Protein AF-A0A5N7RPN4-F1 (afdb_monomer)

Nearest PDB structures (foldseek):
  2cvz-assembly1_B  TM=9.551E-01  e=5.571E-07  Thermus thermophilus HB8
  1vpd-assembly1_A  TM=9.342E-01  e=7.311E-07  Salmonella enterica subsp. enterica serovar Typhimurium
  3cky-assembly1_A  TM=9.285E-01  e=1.192E-06  unclassified
  3cky-assembly2_D  TM=9.335E-01  e=1.565E-06  unclassified
  4gbj-assembly3_A  TM=8.366E-01  e=7.678E-04  Dyadobacter fermentans DSM 18053

Structure (mmCIF, N/CA/C/O backbone):
data_AF-A0A5N7RPN4-F1
#
_entry.id   AF-A0A5N7RPN4-F1
#
loop_
_atom_site.group_PDB
_atom_site.id
_atom_site.type_symbol
_atom_site.label_atom_id
_atom_site.label_alt_id
_atom_site.label_comp_id
_atom_site.label_asym_id
_atom_site.label_entity_id
_atom_site.label_seq_id
_atom_site.pdbx_PDB_ins_code
_atom_site.Cartn_x
_atom_site.Cartn_y
_atom_site.Cartn_z
_atom_site.occupancy
_atom_site.B_iso_or_equiv
_atom_site.auth_seq_id
_atom_site.auth_comp_id
_atom_site.auth_asym_id
_atom_site.auth_atom_id
_atom_site.pdbx_PDB_model_num
ATOM 1 N N . MET A 1 1 ? 26.191 -8.138 40.190 1.00 39.28 1 MET A N 1
ATOM 2 C CA . MET A 1 1 ? 26.623 -8.792 38.939 1.00 39.28 1 MET A CA 1
ATOM 3 C C . MET A 1 1 ? 25.858 -8.098 37.824 1.00 39.28 1 MET A C 1
ATOM 5 O O . MET A 1 1 ? 24.709 -8.434 37.583 1.00 39.28 1 MET A O 1
ATOM 9 N N . GLY A 1 2 ? 26.415 -6.988 37.333 1.00 35.50 2 GLY A N 1
ATOM 10 C CA . GLY A 1 2 ? 25.786 -6.139 36.321 1.00 35.50 2 GLY A CA 1
ATOM 11 C C . GLY A 1 2 ? 26.069 -6.690 34.930 1.00 35.50 2 GLY A C 1
ATOM 12 O O . GLY A 1 2 ? 27.177 -7.159 34.679 1.00 35.50 2 GLY A O 1
ATOM 13 N N . LEU A 1 3 ? 25.059 -6.664 34.066 1.00 36.53 3 LEU A N 1
ATOM 14 C CA . LEU A 1 3 ? 25.206 -6.912 32.640 1.00 36.53 3 LEU A CA 1
ATOM 15 C C . LEU A 1 3 ? 24.718 -5.657 31.923 1.00 36.53 3 LEU A C 1
ATOM 17 O O . LEU A 1 3 ? 23.522 -5.371 31.888 1.00 36.53 3 LEU A O 1
ATOM 21 N N . ASP A 1 4 ? 25.691 -4.900 31.430 1.00 35.12 4 ASP A N 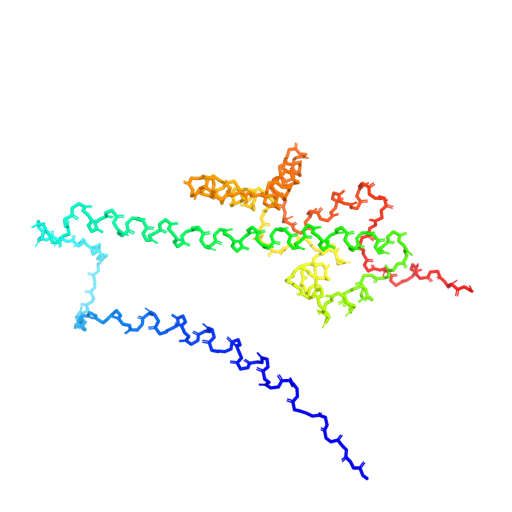1
ATOM 22 C CA . ASP A 1 4 ? 25.530 -3.681 30.652 1.00 35.12 4 ASP A CA 1
ATOM 23 C C . ASP A 1 4 ? 24.849 -3.991 29.314 1.00 35.12 4 ASP A C 1
ATOM 25 O O . ASP A 1 4 ? 25.394 -4.677 28.445 1.00 35.12 4 ASP A O 1
ATOM 29 N N . GLY A 1 5 ? 23.631 -3.480 29.153 1.00 41.81 5 GLY A N 1
ATOM 30 C CA . GLY A 1 5 ? 22.896 -3.473 27.897 1.00 41.81 5 GLY A CA 1
ATOM 31 C C . GLY A 1 5 ? 23.105 -2.155 27.163 1.00 41.81 5 GLY A C 1
ATOM 32 O O . GLY A 1 5 ? 22.296 -1.252 27.324 1.00 41.81 5 GLY A O 1
ATOM 33 N N . ASP A 1 6 ? 24.167 -2.045 26.360 1.00 40.44 6 ASP A N 1
ATOM 34 C CA . ASP A 1 6 ? 24.322 -0.920 25.412 1.00 40.44 6 ASP A CA 1
ATOM 35 C C . ASP A 1 6 ? 25.126 -1.257 24.132 1.00 40.44 6 ASP A C 1
ATOM 37 O O . ASP A 1 6 ? 25.468 -0.398 23.325 1.00 40.44 6 ASP A O 1
ATOM 41 N N . ALA A 1 7 ? 25.429 -2.531 23.865 1.00 38.03 7 ALA A N 1
ATOM 42 C CA . ALA A 1 7 ? 26.278 -2.887 22.718 1.00 38.03 7 ALA A CA 1
ATOM 43 C C . ALA A 1 7 ? 25.529 -3.049 21.372 1.00 38.03 7 ALA A C 1
ATOM 45 O O . ALA A 1 7 ? 26.167 -3.225 20.335 1.00 38.03 7 ALA A O 1
ATOM 46 N N . GLY A 1 8 ? 24.190 -3.004 21.357 1.00 33.19 8 GLY A N 1
ATOM 47 C CA . GLY A 1 8 ? 23.382 -3.367 20.178 1.00 33.19 8 GLY A CA 1
ATOM 48 C C . GLY A 1 8 ? 22.896 -2.206 19.301 1.00 33.19 8 GLY A C 1
ATOM 49 O O . GLY A 1 8 ? 22.639 -2.407 18.116 1.00 33.19 8 GLY A O 1
ATOM 50 N N . VAL A 1 9 ? 22.788 -0.989 19.843 1.00 39.34 9 VAL A N 1
ATOM 51 C CA . VAL A 1 9 ? 22.141 0.141 19.143 1.00 39.34 9 VAL A CA 1
ATOM 52 C C . VAL A 1 9 ? 23.134 0.914 18.257 1.00 39.34 9 VAL A C 1
ATOM 54 O O . VAL A 1 9 ? 22.777 1.382 17.179 1.00 39.34 9 VAL A O 1
ATOM 57 N N . GLY A 1 10 ? 24.421 0.949 18.622 1.00 30.75 10 GLY A N 1
ATOM 58 C CA . GLY A 1 10 ? 25.456 1.683 17.874 1.00 30.75 10 GLY A CA 1
ATOM 59 C C . GLY A 1 10 ? 25.970 1.011 16.588 1.00 30.75 10 GLY A C 1
ATOM 60 O O . GLY A 1 10 ? 26.722 1.623 15.826 1.00 30.75 10 GLY A O 1
ATOM 61 N N . ALA A 1 11 ? 25.617 -0.251 16.320 1.00 37.44 11 ALA A N 1
ATOM 62 C CA . ALA A 1 11 ? 26.081 -0.970 15.127 1.00 37.44 11 ALA A CA 1
ATOM 63 C C . ALA A 1 11 ? 25.207 -0.705 13.887 1.00 37.44 11 ALA A C 1
ATOM 65 O O . ALA A 1 11 ? 25.735 -0.615 12.779 1.00 37.44 11 ALA A O 1
ATOM 66 N N . VAL A 1 12 ? 23.898 -0.514 14.076 1.00 38.06 12 VAL A N 1
ATOM 67 C CA . VAL A 1 12 ? 22.941 -0.268 12.983 1.00 38.06 12 VAL A CA 1
ATOM 68 C C . VAL A 1 12 ? 23.032 1.181 12.486 1.00 38.06 12 VAL A C 1
ATOM 70 O O . VAL A 1 12 ? 22.982 1.429 11.281 1.00 38.06 12 VAL A O 1
ATOM 73 N N . ASP A 1 13 ? 23.305 2.130 13.387 1.00 35.81 13 ASP A N 1
ATOM 74 C CA . ASP A 1 13 ? 23.427 3.561 13.066 1.00 35.81 13 ASP A CA 1
ATOM 75 C C . ASP A 1 13 ? 24.674 3.884 12.213 1.00 35.81 13 ASP A C 1
ATOM 77 O O . ASP A 1 13 ? 24.667 4.755 11.337 1.00 35.81 13 ASP A O 1
ATOM 81 N N . ARG A 1 14 ? 25.752 3.102 12.375 1.00 36.50 14 ARG A N 1
ATOM 82 C CA . ARG A 1 14 ? 26.972 3.234 11.557 1.00 36.50 14 ARG A CA 1
ATOM 83 C C . ARG A 1 14 ? 26.798 2.730 10.123 1.00 36.50 14 ARG A C 1
ATOM 85 O O . ARG A 1 14 ? 27.496 3.215 9.235 1.00 36.50 14 ARG A O 1
ATOM 92 N N . HIS A 1 15 ? 25.858 1.818 9.871 1.00 33.75 15 HIS A N 1
ATOM 93 C CA . HIS A 1 15 ? 25.597 1.300 8.525 1.00 33.75 15 HIS A CA 1
ATOM 94 C C . HIS A 1 15 ? 24.848 2.325 7.650 1.00 33.75 15 HIS A C 1
ATOM 96 O O . HIS A 1 15 ? 25.148 2.471 6.465 1.00 33.75 15 HIS A O 1
ATOM 102 N N . PHE A 1 16 ? 23.955 3.126 8.244 1.00 33.06 16 PHE A N 1
ATOM 103 C CA . PHE A 1 16 ? 23.215 4.175 7.529 1.00 33.06 16 PHE A CA 1
ATOM 104 C C . PHE A 1 16 ? 24.029 5.461 7.304 1.00 33.06 16 PHE A C 1
ATOM 106 O O . PHE A 1 16 ? 23.897 6.094 6.251 1.00 33.06 16 PHE A O 1
ATOM 113 N N . HIS A 1 17 ? 24.944 5.824 8.213 1.00 37.53 17 HIS A N 1
ATOM 114 C CA . HIS A 1 17 ? 25.856 6.956 7.990 1.00 37.53 17 HIS A CA 1
ATOM 115 C C . HIS A 1 17 ? 26.888 6.702 6.877 1.00 37.53 17 HIS A C 1
ATOM 117 O O . HIS A 1 17 ? 27.235 7.632 6.141 1.00 37.53 17 HIS A O 1
ATOM 123 N N . LEU A 1 18 ? 27.320 5.450 6.685 1.00 36.72 18 LEU A N 1
ATOM 124 C CA . LEU A 1 18 ? 28.193 5.064 5.571 1.00 36.72 18 LEU A CA 1
ATOM 125 C C . LEU A 1 18 ? 27.504 5.245 4.209 1.00 36.72 18 LEU A C 1
ATOM 127 O O . LEU A 1 18 ? 28.143 5.701 3.263 1.00 36.72 18 LEU A O 1
ATOM 131 N N . HIS A 1 19 ? 26.189 5.023 4.124 1.00 35.97 19 HIS A N 1
ATOM 132 C CA . HIS A 1 19 ? 25.431 5.189 2.881 1.00 35.97 19 HIS A CA 1
ATOM 133 C C . HIS A 1 19 ? 25.365 6.654 2.409 1.00 35.97 19 HIS A C 1
ATOM 135 O O . HIS A 1 19 ? 25.484 6.930 1.215 1.00 35.97 19 HIS A O 1
ATOM 141 N N . ARG A 1 20 ? 25.270 7.617 3.339 1.00 39.50 20 ARG A N 1
ATOM 142 C CA . ARG A 1 20 ? 25.332 9.057 3.019 1.00 39.50 20 ARG A CA 1
ATOM 143 C C . ARG A 1 20 ? 26.740 9.511 2.621 1.00 39.50 20 ARG A C 1
ATOM 145 O O . ARG A 1 20 ? 26.885 10.356 1.741 1.00 39.50 20 ARG A O 1
ATOM 152 N N . ALA A 1 21 ? 27.777 8.927 3.224 1.00 33.56 21 ALA A N 1
ATOM 153 C CA . ALA A 1 21 ? 29.169 9.226 2.892 1.00 33.56 21 ALA A CA 1
ATOM 154 C C . ALA A 1 21 ? 29.608 8.627 1.542 1.00 33.56 21 ALA A C 1
ATOM 156 O O . ALA A 1 21 ? 30.464 9.205 0.875 1.00 33.56 21 ALA A O 1
ATOM 157 N N . GLN A 1 22 ? 29.023 7.502 1.124 1.00 36.28 22 GLN A N 1
ATOM 158 C CA . GLN A 1 22 ? 29.351 6.832 -0.138 1.00 36.28 22 GLN A CA 1
ATOM 159 C C . GLN A 1 22 ? 28.686 7.515 -1.343 1.00 36.28 22 GLN A C 1
ATOM 161 O O . GLN A 1 22 ? 29.321 7.669 -2.383 1.00 36.28 22 GLN A O 1
ATOM 166 N N . VAL A 1 23 ? 27.471 8.048 -1.167 1.00 38.50 23 VAL A N 1
ATOM 167 C CA . VAL A 1 23 ? 26.807 8.905 -2.167 1.00 38.50 23 VAL A CA 1
ATOM 168 C C . VAL A 1 23 ? 27.508 10.269 -2.288 1.00 38.50 23 VAL A C 1
ATOM 170 O O . VAL A 1 23 ? 27.711 10.749 -3.395 1.00 38.50 23 VAL A O 1
ATOM 173 N N . ALA A 1 24 ? 28.007 10.841 -1.186 1.00 37.03 24 ALA A N 1
ATOM 174 C CA . ALA A 1 24 ? 28.782 12.091 -1.209 1.00 37.03 24 ALA A CA 1
ATOM 175 C C . ALA A 1 24 ? 30.237 11.943 -1.716 1.00 37.03 24 ALA A C 1
ATOM 177 O O . ALA A 1 24 ? 30.919 12.943 -1.942 1.00 37.03 24 ALA A O 1
ATOM 178 N N . ARG A 1 25 ? 30.760 10.715 -1.856 1.00 35.47 25 ARG A N 1
ATOM 179 C CA . ARG A 1 25 ? 32.058 10.457 -2.513 1.00 35.47 25 ARG A CA 1
ATOM 180 C C . ARG A 1 25 ? 31.921 10.361 -4.030 1.00 35.47 25 ARG A C 1
ATOM 182 O O . ARG A 1 25 ? 32.823 10.810 -4.720 1.00 35.47 25 ARG A O 1
ATOM 189 N N . LEU A 1 26 ? 30.784 9.877 -4.531 1.00 37.84 26 LEU A N 1
ATOM 190 C CA . LEU A 1 26 ? 30.489 9.844 -5.969 1.00 37.84 26 LEU A CA 1
ATOM 191 C C . LEU A 1 26 ? 30.345 11.246 -6.588 1.00 37.84 26 LEU A C 1
ATOM 193 O O . LEU A 1 26 ? 30.547 11.394 -7.787 1.00 37.84 26 LEU A O 1
ATOM 197 N N . ASP A 1 27 ? 30.061 12.263 -5.772 1.00 41.09 27 ASP A N 1
ATOM 198 C CA . ASP A 1 27 ? 30.017 13.674 -6.185 1.00 41.09 27 ASP A CA 1
ATOM 199 C C . ASP A 1 27 ? 31.403 14.350 -6.214 1.00 41.09 27 ASP A C 1
ATOM 201 O O . ASP A 1 27 ? 31.567 15.411 -6.810 1.00 41.09 27 ASP A O 1
ATOM 205 N N . ARG A 1 28 ? 32.418 13.768 -5.553 1.00 40.75 28 ARG A N 1
ATOM 206 C CA . ARG A 1 28 ? 33.715 14.431 -5.319 1.00 40.75 28 ARG A CA 1
ATOM 207 C C . ARG A 1 28 ? 34.792 14.137 -6.362 1.00 40.75 28 ARG A C 1
ATOM 209 O O . ARG A 1 28 ? 35.785 14.853 -6.393 1.00 40.75 28 ARG A O 1
ATOM 216 N N . ASP A 1 29 ? 34.580 13.137 -7.214 1.00 34.56 29 ASP A N 1
ATOM 217 C CA . ASP A 1 29 ? 35.500 12.797 -8.311 1.00 34.56 29 ASP A CA 1
ATOM 218 C C . ASP A 1 29 ? 35.199 13.585 -9.605 1.00 34.56 29 ASP A C 1
ATOM 220 O O . ASP A 1 29 ? 35.843 13.383 -10.633 1.00 34.56 29 ASP A O 1
ATOM 224 N N . ALA A 1 30 ? 34.247 14.522 -9.560 1.00 41.69 30 ALA A N 1
ATOM 225 C CA . ALA A 1 30 ? 33.942 15.457 -10.639 1.00 41.69 30 ALA A CA 1
ATOM 226 C C . ALA A 1 30 ? 34.673 16.798 -10.430 1.00 41.69 30 ALA A C 1
ATOM 228 O O . ALA A 1 30 ? 34.046 17.842 -10.262 1.00 41.69 30 ALA A O 1
ATOM 229 N N . ASP A 1 31 ? 36.006 16.777 -10.405 1.00 37.41 31 ASP A N 1
ATOM 230 C CA . ASP A 1 31 ? 36.811 17.998 -10.293 1.00 37.41 31 ASP A CA 1
ATOM 231 C C . ASP A 1 31 ? 37.094 18.575 -11.697 1.00 37.41 31 ASP A C 1
ATOM 233 O O . ASP A 1 31 ? 37.809 17.985 -12.510 1.00 37.41 31 ASP A O 1
ATOM 237 N N . ALA A 1 32 ? 36.507 19.740 -11.986 1.00 38.09 32 ALA A N 1
ATOM 238 C CA . ALA A 1 32 ? 36.789 20.599 -13.140 1.00 38.09 32 ALA A CA 1
ATOM 239 C C . ALA A 1 32 ? 37.060 22.041 -12.644 1.00 38.09 32 ALA A C 1
ATOM 241 O O . ALA A 1 32 ? 36.610 22.419 -11.561 1.00 38.09 32 ALA A O 1
ATOM 242 N N . PRO A 1 33 ? 37.845 22.855 -13.378 1.00 36.31 33 PRO A N 1
ATOM 243 C CA . PRO A 1 33 ? 38.738 23.851 -12.787 1.00 36.31 33 PRO A CA 1
ATOM 244 C C . PRO A 1 33 ? 38.043 25.103 -12.229 1.00 36.31 33 PRO A C 1
ATOM 246 O O . PRO A 1 33 ? 37.060 25.615 -12.761 1.00 36.31 33 PRO A O 1
ATOM 249 N N . ARG A 1 34 ? 38.641 25.623 -11.149 1.00 41.25 34 ARG A N 1
ATOM 250 C CA . ARG A 1 34 ? 38.198 26.763 -10.330 1.00 41.25 34 ARG A CA 1
ATOM 251 C C . ARG A 1 34 ? 37.947 28.037 -11.153 1.00 41.25 34 ARG A C 1
ATOM 253 O O . ARG A 1 34 ? 38.863 28.574 -11.774 1.00 41.25 34 ARG A O 1
ATOM 260 N N . GLN A 1 35 ? 36.725 28.564 -11.068 1.00 41.88 35 GLN A N 1
ATOM 261 C CA . GLN A 1 35 ? 36.327 29.861 -11.623 1.00 41.88 35 GLN A CA 1
ATOM 262 C C . GLN A 1 35 ? 36.925 31.033 -10.822 1.00 41.88 35 GLN A C 1
ATOM 264 O O . GLN A 1 35 ? 36.889 31.044 -9.591 1.00 41.88 35 GLN A O 1
ATOM 269 N N . ARG A 1 36 ? 37.429 32.060 -11.522 1.00 33.97 36 ARG A N 1
ATOM 270 C CA . ARG A 1 36 ? 37.650 33.405 -10.964 1.00 33.97 36 ARG A CA 1
ATOM 271 C C . ARG A 1 36 ? 36.375 34.226 -11.125 1.00 33.97 36 ARG A C 1
ATOM 273 O O . ARG A 1 36 ? 35.872 34.379 -12.232 1.00 33.97 36 ARG A O 1
ATOM 280 N N . GLN A 1 37 ? 35.903 34.785 -10.019 1.00 35.50 37 GLN A N 1
ATOM 281 C CA . GLN A 1 37 ? 34.776 35.707 -9.962 1.00 35.50 37 GLN A CA 1
ATOM 282 C C . GLN A 1 37 ? 35.245 37.133 -10.301 1.00 35.50 37 GLN A C 1
ATOM 284 O O . GLN A 1 37 ? 36.160 37.648 -9.660 1.00 35.50 37 GLN A O 1
ATOM 289 N N . VAL A 1 38 ? 34.604 37.782 -11.277 1.00 34.28 38 VAL A N 1
ATOM 290 C CA . VAL A 1 38 ? 34.612 39.246 -11.450 1.00 34.28 38 VAL A CA 1
ATOM 291 C C . VAL A 1 38 ? 33.160 39.682 -11.640 1.00 34.28 38 VAL A C 1
ATOM 293 O O . VAL A 1 38 ? 32.398 39.015 -12.335 1.00 34.28 38 VAL A O 1
ATOM 296 N N . GLY A 1 39 ? 32.757 40.721 -10.911 1.00 30.61 39 GLY A N 1
ATOM 297 C CA . GLY A 1 39 ? 31.362 40.986 -10.586 1.00 30.61 39 GLY A CA 1
ATOM 298 C C . GLY A 1 39 ? 30.592 41.968 -11.475 1.00 30.61 39 GLY A C 1
ATOM 299 O O . GLY A 1 39 ? 31.153 42.726 -12.255 1.00 30.61 39 GLY A O 1
ATOM 300 N N . VAL A 1 40 ? 29.291 41.960 -11.158 1.00 37.31 40 VAL A N 1
ATOM 301 C CA . VAL A 1 40 ? 28.249 43.002 -11.232 1.00 37.31 40 VAL A CA 1
ATOM 302 C C . VAL A 1 40 ? 27.676 43.379 -12.607 1.00 37.31 40 VAL A C 1
ATOM 304 O O . VAL A 1 40 ? 28.257 44.152 -13.356 1.00 37.31 40 VAL A O 1
ATOM 307 N N . GLY A 1 41 ? 26.416 42.968 -12.813 1.00 36.91 41 GLY A N 1
ATOM 308 C CA . GLY A 1 41 ? 25.426 43.706 -13.606 1.00 36.91 41 GLY A CA 1
ATOM 309 C C . GLY A 1 41 ? 24.909 42.984 -14.852 1.00 36.91 41 GLY A C 1
ATOM 310 O O . GLY A 1 41 ? 25.589 42.939 -15.867 1.00 36.91 41 GLY A O 1
ATOM 311 N N . GLY A 1 42 ? 23.658 42.515 -14.802 1.00 31.80 42 GLY A N 1
ATOM 312 C CA . GLY A 1 42 ? 22.902 42.064 -15.977 1.00 31.80 42 GLY A CA 1
ATOM 313 C C . GLY A 1 42 ? 22.814 40.544 -16.123 1.00 31.80 42 GLY A C 1
ATOM 314 O O . GLY A 1 42 ? 23.799 39.831 -15.985 1.00 31.80 42 GLY A O 1
ATOM 315 N N . LEU A 1 43 ? 21.596 40.060 -16.368 1.00 36.06 43 LEU A N 1
ATOM 316 C CA . LEU A 1 43 ? 21.207 38.657 -16.519 1.00 36.06 43 LEU A CA 1
ATOM 317 C C . LEU A 1 43 ? 22.163 37.885 -17.452 1.00 36.06 43 LEU A C 1
ATOM 319 O O . LEU A 1 43 ? 22.078 37.994 -18.674 1.00 36.06 43 LEU A O 1
ATOM 323 N N . ALA A 1 44 ? 23.061 37.086 -16.876 1.00 31.94 44 ALA A N 1
ATOM 324 C CA . ALA A 1 44 ? 23.934 36.198 -17.628 1.00 31.94 44 ALA A CA 1
ATOM 325 C C . ALA A 1 44 ? 23.171 34.913 -17.973 1.00 31.94 44 ALA A C 1
ATOM 327 O O . ALA A 1 44 ? 23.084 33.984 -17.171 1.00 31.94 44 ALA A O 1
ATOM 328 N N . VAL A 1 45 ? 22.623 34.846 -19.186 1.00 34.31 45 VAL A N 1
ATOM 329 C CA . VAL A 1 45 ? 22.367 33.553 -19.825 1.00 34.31 45 VAL A CA 1
ATOM 330 C C . VAL A 1 45 ? 23.744 32.965 -20.114 1.00 34.31 45 VAL A C 1
ATOM 332 O O . VAL A 1 45 ? 24.419 33.398 -21.045 1.00 34.31 45 VAL A O 1
ATOM 335 N N . VAL A 1 46 ? 24.195 32.020 -19.287 1.00 35.81 46 VAL A N 1
ATOM 336 C CA . VAL A 1 46 ? 25.416 31.254 -19.560 1.00 35.81 46 VAL A CA 1
ATOM 337 C C . VAL A 1 46 ? 25.104 30.329 -20.731 1.00 35.81 46 VAL A C 1
ATOM 339 O O . VAL A 1 46 ? 24.660 29.196 -20.566 1.00 35.81 46 VAL A O 1
ATOM 342 N N . ARG A 1 47 ? 25.261 30.856 -21.943 1.00 32.59 47 ARG A N 1
ATOM 343 C CA . ARG A 1 47 ? 25.245 30.061 -23.161 1.00 32.59 47 ARG A CA 1
ATOM 344 C C . ARG A 1 47 ? 26.594 29.354 -23.217 1.00 32.59 47 ARG A C 1
ATOM 346 O O . ARG A 1 47 ? 27.625 29.992 -23.410 1.00 32.59 47 ARG A O 1
ATOM 353 N N . PHE A 1 48 ? 26.593 28.050 -22.966 1.00 35.38 48 PHE A N 1
ATOM 354 C CA . PHE A 1 48 ? 27.755 27.215 -23.236 1.00 35.38 48 PHE A CA 1
ATOM 355 C C . PHE A 1 48 ? 27.897 27.100 -24.756 1.00 35.38 48 PHE A C 1
ATOM 357 O O . PHE A 1 48 ? 27.284 26.228 -25.368 1.00 35.38 48 PHE A O 1
ATOM 364 N N . ASP A 1 49 ? 28.676 27.989 -25.372 1.00 33.22 49 ASP A N 1
ATOM 365 C CA . ASP A 1 49 ? 29.168 27.758 -26.730 1.00 33.22 49 ASP A CA 1
ATOM 366 C C . ASP A 1 49 ? 30.257 26.688 -26.652 1.00 33.22 49 ASP A C 1
ATOM 368 O O . ASP A 1 49 ? 31.435 26.947 -26.403 1.00 33.22 49 ASP A O 1
ATOM 372 N N . PHE A 1 50 ? 29.821 25.439 -26.800 1.00 43.34 50 PHE A N 1
ATOM 373 C CA . PHE A 1 50 ? 30.698 24.285 -26.887 1.00 43.34 50 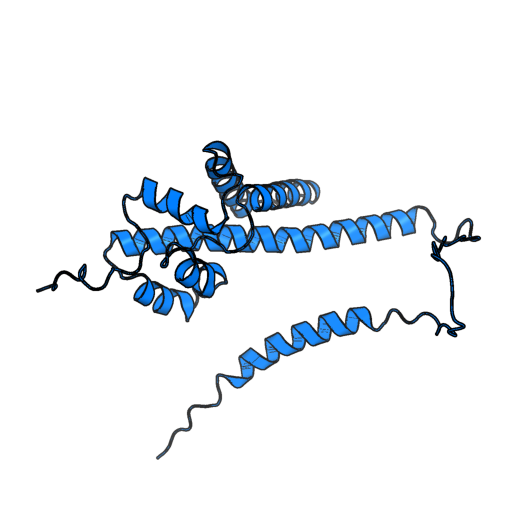PHE A CA 1
ATOM 374 C C . PHE A 1 50 ? 31.290 24.234 -28.302 1.00 43.34 50 PHE A C 1
ATOM 376 O O . PHE A 1 50 ? 30.777 23.555 -29.188 1.00 43.34 50 PHE A O 1
ATOM 383 N N . GLN A 1 51 ? 32.373 24.982 -28.537 1.00 42.88 51 GLN A N 1
ATOM 384 C CA . GLN A 1 51 ? 33.222 24.801 -29.719 1.00 42.88 51 GLN A CA 1
ATOM 385 C C . GLN A 1 51 ? 34.053 23.524 -29.542 1.00 42.88 51 GLN A C 1
ATOM 387 O O . GLN A 1 51 ? 35.216 23.549 -29.152 1.00 42.88 51 GLN A O 1
ATOM 392 N N . GLY A 1 52 ? 33.408 22.388 -29.778 1.00 40.69 52 GLY A N 1
ATOM 393 C CA . GLY A 1 52 ? 33.996 21.062 -29.652 1.00 40.69 52 GLY A CA 1
ATOM 394 C C . GLY A 1 52 ? 33.186 20.055 -30.449 1.00 40.69 52 GLY A C 1
ATOM 395 O O . GLY A 1 52 ? 32.584 19.150 -29.877 1.00 40.69 52 GLY A O 1
ATOM 396 N N . GLU A 1 53 ? 33.139 20.237 -31.768 1.00 46.81 53 GLU A N 1
ATOM 397 C CA . GLU A 1 53 ? 32.707 19.201 -32.707 1.00 46.81 53 GLU A CA 1
ATOM 398 C C . GLU A 1 53 ? 33.549 17.931 -32.455 1.00 46.81 53 GLU A C 1
ATOM 400 O O . GLU A 1 53 ? 34.738 17.888 -32.767 1.00 46.81 53 GLU A O 1
ATOM 405 N N . GLY A 1 54 ? 32.944 16.900 -31.850 1.00 50.41 54 GLY A N 1
ATOM 406 C CA . GLY A 1 54 ? 33.427 15.518 -31.969 1.00 50.41 54 GLY A CA 1
ATOM 407 C C . GLY A 1 54 ? 34.042 14.818 -30.749 1.00 50.41 54 GLY A C 1
ATOM 408 O O . GLY A 1 54 ? 34.597 13.738 -30.930 1.00 50.41 54 GLY A O 1
ATOM 409 N N . LEU A 1 55 ? 33.953 15.337 -29.516 1.00 53.72 55 LEU A N 1
ATOM 410 C CA . LEU A 1 55 ? 34.644 14.693 -28.375 1.00 53.72 55 LEU A CA 1
ATOM 411 C C . LEU A 1 55 ? 33.919 13.489 -27.741 1.00 53.72 55 LEU A C 1
ATOM 413 O O . LEU A 1 55 ? 34.535 12.719 -27.008 1.00 53.72 55 LEU A O 1
ATOM 417 N N . PHE A 1 56 ? 32.646 13.267 -28.071 1.00 53.97 56 PHE A N 1
ATOM 418 C CA . PHE A 1 56 ? 31.929 12.043 -27.719 1.00 53.97 56 PHE A CA 1
ATOM 419 C C . PHE A 1 56 ? 31.369 11.413 -28.991 1.00 53.97 56 PHE A C 1
ATOM 421 O O . PHE A 1 56 ? 30.423 11.920 -29.589 1.00 53.97 56 PHE A O 1
ATOM 428 N N . GLY A 1 57 ? 31.970 10.302 -29.423 1.00 70.06 57 GLY A N 1
ATOM 429 C CA . GLY A 1 57 ? 31.420 9.512 -30.521 1.00 70.06 57 GLY A CA 1
ATOM 430 C C . GLY A 1 57 ? 30.000 9.015 -30.193 1.00 70.06 57 GLY A C 1
ATOM 431 O O . GLY A 1 57 ? 29.636 8.941 -29.016 1.00 70.06 57 GLY A O 1
ATOM 432 N N . PRO A 1 58 ? 29.203 8.609 -31.198 1.00 73.38 58 PRO A N 1
ATOM 433 C CA . PRO A 1 58 ? 27.814 8.158 -31.014 1.00 73.38 58 PRO A CA 1
ATOM 434 C C . PRO A 1 58 ? 27.663 7.076 -29.931 1.00 73.38 58 PRO A C 1
ATOM 436 O O . PRO A 1 58 ? 26.681 7.061 -29.193 1.00 73.38 58 PRO A O 1
ATOM 439 N N . ARG A 1 59 ? 28.697 6.243 -29.757 1.00 70.19 59 ARG A N 1
ATOM 440 C CA . ARG A 1 59 ? 28.794 5.248 -28.686 1.00 70.19 59 ARG A CA 1
ATOM 441 C C . ARG A 1 59 ? 28.797 5.857 -27.279 1.00 70.19 59 ARG A C 1
ATOM 443 O O . ARG A 1 59 ? 28.077 5.371 -26.419 1.00 70.19 59 ARG A O 1
ATOM 450 N N . ALA A 1 60 ? 29.571 6.913 -27.040 1.00 67.38 60 ALA A N 1
ATOM 451 C CA . ALA A 1 60 ?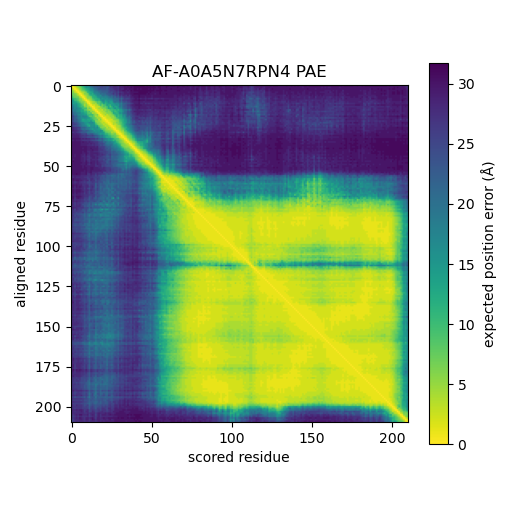 29.671 7.532 -25.719 1.00 67.38 60 ALA A CA 1
ATOM 452 C C . ALA A 1 60 ? 28.388 8.293 -25.342 1.00 67.38 60 ALA A C 1
ATOM 454 O O . ALA A 1 60 ? 27.973 8.267 -24.185 1.00 67.38 60 ALA A O 1
ATOM 455 N N . LEU A 1 61 ? 27.710 8.893 -26.328 1.00 70.19 61 LEU A N 1
ATOM 456 C CA . LEU A 1 61 ? 26.379 9.480 -26.142 1.00 70.19 61 LEU A CA 1
ATOM 457 C C . LEU A 1 61 ? 25.327 8.405 -25.827 1.00 70.19 61 LEU A C 1
ATOM 459 O O . LEU A 1 61 ? 24.523 8.586 -24.916 1.00 70.19 61 LEU A O 1
ATOM 463 N N . GLN A 1 62 ? 25.363 7.256 -26.513 1.00 65.56 62 GLN A N 1
ATOM 464 C CA . GLN A 1 62 ? 24.507 6.108 -26.186 1.00 65.56 62 GLN A CA 1
ATOM 465 C C . GLN A 1 62 ? 24.800 5.532 -24.797 1.00 65.56 62 GLN A C 1
ATOM 467 O O . GLN A 1 62 ? 23.870 5.188 -24.074 1.00 65.56 62 GLN A O 1
ATOM 472 N N . GLU A 1 63 ? 26.067 5.445 -24.394 1.00 69.38 63 GLU A N 1
ATOM 473 C CA . GLU A 1 63 ? 26.464 4.955 -23.071 1.00 69.38 63 GLU A CA 1
ATOM 474 C C . GLU A 1 63 ? 26.031 5.911 -21.947 1.00 69.38 63 GLU A C 1
ATOM 476 O O . GLU A 1 63 ? 25.551 5.445 -20.911 1.00 69.38 63 GLU A O 1
ATOM 481 N N . GLN A 1 64 ? 26.121 7.231 -22.156 1.00 59.00 64 GLN A N 1
ATOM 482 C CA . GLN A 1 64 ? 25.591 8.235 -21.226 1.00 59.00 64 GLN A CA 1
ATOM 483 C C . GLN A 1 64 ? 24.061 8.218 -21.161 1.00 59.00 64 GLN A C 1
ATOM 485 O O . GLN A 1 64 ? 23.511 8.233 -20.061 1.00 59.00 64 GLN A O 1
ATOM 490 N N . ALA A 1 65 ? 23.369 8.117 -22.300 1.00 64.56 65 ALA A N 1
ATOM 491 C CA . ALA A 1 65 ? 21.913 7.981 -22.337 1.00 64.56 65 ALA A CA 1
ATOM 492 C C . ALA A 1 65 ? 21.452 6.703 -21.613 1.00 64.56 65 ALA A C 1
ATOM 494 O O . ALA A 1 65 ? 20.556 6.751 -20.773 1.00 64.56 65 ALA A O 1
ATOM 495 N N . ALA A 1 66 ? 22.135 5.578 -21.845 1.00 64.62 66 ALA A N 1
ATOM 496 C CA . ALA A 1 66 ? 21.884 4.329 -21.132 1.00 64.62 66 ALA A CA 1
ATOM 497 C C . ALA A 1 66 ? 22.196 4.441 -19.629 1.00 64.62 66 ALA A C 1
ATOM 499 O O . ALA A 1 66 ? 21.510 3.839 -18.807 1.00 64.62 66 ALA A O 1
ATOM 500 N N . ALA A 1 67 ? 23.219 5.206 -19.235 1.00 59.47 67 ALA A N 1
ATOM 501 C CA . ALA A 1 67 ? 23.512 5.472 -17.828 1.00 59.47 67 ALA A CA 1
ATOM 502 C C . ALA A 1 67 ? 22.440 6.346 -17.157 1.00 59.47 67 ALA A C 1
ATOM 504 O O . ALA A 1 67 ? 22.090 6.063 -16.012 1.00 59.47 67 ALA A O 1
ATOM 505 N N . GLY A 1 68 ? 21.901 7.347 -17.861 1.00 67.00 68 GLY A N 1
ATOM 506 C CA . GLY A 1 68 ? 20.745 8.133 -17.421 1.00 67.00 68 GLY A CA 1
ATOM 507 C C . GLY A 1 68 ? 19.515 7.251 -17.216 1.00 67.00 68 GLY A C 1
ATOM 508 O O . GLY A 1 68 ? 18.997 7.177 -16.107 1.00 67.00 68 GLY A O 1
ATOM 509 N N . GLN A 1 69 ? 19.157 6.454 -18.226 1.00 71.88 69 GLN A N 1
ATOM 510 C CA . GLN A 1 69 ? 18.019 5.531 -18.164 1.00 71.88 69 GLN A CA 1
ATOM 511 C C . GLN A 1 69 ? 18.136 4.509 -17.017 1.00 71.88 69 GLN A C 1
ATOM 513 O O . GLN A 1 69 ? 17.159 4.237 -16.323 1.00 71.88 69 GLN A O 1
ATOM 518 N N . ARG A 1 70 ? 19.340 3.977 -16.750 1.00 76.12 70 ARG A N 1
ATOM 519 C CA . ARG A 1 70 ? 19.585 3.086 -15.598 1.00 76.12 70 ARG A CA 1
ATOM 520 C C . ARG A 1 70 ? 19.393 3.781 -14.249 1.00 76.12 70 ARG A C 1
ATOM 522 O O . ARG A 1 70 ? 18.920 3.145 -13.311 1.00 76.12 70 ARG A O 1
ATOM 529 N N . ARG A 1 71 ? 19.793 5.051 -14.121 1.00 68.38 71 ARG A N 1
ATOM 530 C CA . ARG A 1 71 ? 19.599 5.826 -12.884 1.00 68.38 71 ARG A CA 1
ATOM 531 C C . ARG A 1 71 ? 18.119 6.103 -12.650 1.00 68.38 71 ARG A C 1
ATOM 533 O O . ARG A 1 71 ? 17.655 5.921 -11.527 1.00 68.38 71 ARG A O 1
ATOM 540 N N . ASP A 1 72 ? 17.394 6.457 -13.706 1.00 77.94 72 ASP A N 1
ATOM 541 C CA . ASP A 1 72 ? 15.955 6.695 -13.636 1.00 77.94 72 ASP A CA 1
ATOM 542 C C . ASP A 1 72 ? 15.210 5.428 -13.205 1.00 77.94 72 ASP A C 1
ATOM 544 O O . ASP A 1 72 ? 14.369 5.503 -12.312 1.00 77.94 72 ASP A O 1
ATOM 548 N N . LEU A 1 73 ? 15.577 4.252 -13.731 1.00 79.88 73 LEU A N 1
ATOM 549 C CA . LEU A 1 73 ? 15.018 2.971 -13.285 1.00 79.88 73 LEU A CA 1
ATOM 550 C C . LEU A 1 73 ? 15.144 2.776 -11.769 1.00 79.88 73 LEU A C 1
ATOM 552 O O . LEU A 1 73 ? 14.140 2.548 -11.107 1.00 79.88 73 LEU A O 1
ATOM 556 N N . VAL A 1 74 ? 16.344 2.940 -11.205 1.00 80.75 74 VAL A N 1
ATOM 557 C CA . VAL A 1 74 ? 16.577 2.722 -9.764 1.00 80.75 74 VAL A CA 1
ATOM 558 C C . VAL A 1 74 ? 15.775 3.700 -8.893 1.00 80.75 74 VAL A C 1
ATOM 560 O O . VAL A 1 74 ? 15.293 3.330 -7.821 1.00 80.75 74 VAL A O 1
ATOM 563 N N . VAL A 1 75 ? 15.607 4.949 -9.338 1.00 77.88 75 VAL A N 1
ATOM 564 C CA . VAL A 1 75 ? 14.801 5.947 -8.615 1.00 77.88 75 VAL A CA 1
ATOM 565 C C . VAL A 1 75 ? 13.320 5.565 -8.615 1.00 77.88 75 VAL A C 1
ATOM 567 O O . VAL A 1 75 ? 12.675 5.627 -7.567 1.00 77.88 75 VAL A O 1
ATOM 570 N N . HIS A 1 76 ? 12.778 5.128 -9.753 1.00 84.25 76 HIS A N 1
ATOM 571 C CA . HIS A 1 76 ? 11.381 4.698 -9.828 1.00 84.25 76 HIS A CA 1
ATOM 572 C C . HIS A 1 76 ? 11.167 3.329 -9.153 1.00 84.25 76 HIS A C 1
ATOM 574 O O . HIS A 1 76 ? 10.116 3.094 -8.556 1.00 84.25 76 HIS A O 1
ATOM 580 N N . ASP A 1 77 ? 12.178 2.457 -9.123 1.00 84.69 77 ASP A N 1
ATOM 581 C CA . ASP A 1 77 ? 12.154 1.204 -8.358 1.00 84.69 77 ASP A CA 1
ATOM 582 C C . ASP A 1 77 ? 11.964 1.456 -6.857 1.00 84.69 77 ASP A C 1
ATOM 584 O O . ASP A 1 77 ? 11.237 0.722 -6.184 1.00 84.69 77 ASP A O 1
ATOM 588 N N . LEU A 1 78 ? 12.544 2.534 -6.316 1.00 86.69 78 LEU A N 1
ATOM 589 C CA . LEU A 1 78 ? 12.295 2.932 -4.929 1.00 86.69 78 LEU A CA 1
ATOM 590 C C . LEU A 1 78 ? 10.817 3.285 -4.698 1.00 86.69 78 LEU A C 1
ATOM 592 O O . LEU A 1 78 ? 10.259 2.954 -3.646 1.00 86.69 78 LEU A O 1
ATOM 596 N N . ALA A 1 79 ? 10.166 3.925 -5.674 1.00 86.81 79 ALA A N 1
ATOM 597 C CA . ALA A 1 79 ? 8.733 4.195 -5.621 1.00 86.81 79 ALA A CA 1
ATOM 598 C C . ALA A 1 79 ? 7.914 2.899 -5.683 1.00 86.81 79 ALA A C 1
ATOM 600 O O . ALA A 1 79 ? 6.964 2.764 -4.911 1.00 86.81 79 ALA A O 1
ATOM 601 N N . HIS A 1 80 ? 8.317 1.928 -6.509 1.00 93.69 80 HIS A N 1
ATOM 602 C CA . HIS A 1 80 ? 7.704 0.600 -6.539 1.00 93.69 80 HIS A CA 1
ATOM 603 C C . HIS A 1 80 ? 7.798 -0.106 -5.182 1.00 93.69 80 HIS A C 1
ATOM 605 O O . HIS A 1 80 ? 6.769 -0.492 -4.625 1.00 93.69 80 HIS A O 1
ATOM 611 N N . VAL A 1 81 ? 9.000 -0.242 -4.618 1.00 94.69 81 VAL A N 1
ATOM 612 C CA . VAL A 1 81 ? 9.193 -0.903 -3.317 1.00 94.69 81 VAL A CA 1
ATOM 613 C C . VAL A 1 81 ? 8.358 -0.212 -2.240 1.00 94.69 81 VAL A C 1
ATOM 615 O O . VAL A 1 81 ? 7.689 -0.876 -1.449 1.00 94.69 81 VAL A O 1
ATOM 618 N N . SER A 1 82 ? 8.325 1.121 -2.247 1.00 93.19 82 SER A N 1
ATOM 619 C CA . SER A 1 82 ? 7.529 1.895 -1.294 1.00 93.19 82 SER A CA 1
ATOM 620 C C . SER A 1 82 ? 6.020 1.657 -1.466 1.00 93.19 82 SER A C 1
ATOM 622 O O . SER A 1 82 ? 5.314 1.399 -0.494 1.00 93.19 82 SER A O 1
ATOM 624 N N . ALA A 1 83 ? 5.506 1.679 -2.695 1.00 96.44 83 ALA A N 1
ATOM 625 C CA . ALA A 1 83 ? 4.096 1.410 -2.979 1.00 96.44 83 ALA A CA 1
ATOM 626 C C . ALA A 1 83 ? 3.677 -0.006 -2.543 1.00 96.44 83 ALA A C 1
ATOM 628 O O . ALA A 1 83 ? 2.644 -0.178 -1.894 1.00 96.44 83 ALA A O 1
ATOM 629 N N . THR A 1 84 ? 4.513 -1.008 -2.825 1.00 97.44 84 THR A N 1
ATOM 630 C CA . THR A 1 84 ? 4.282 -2.404 -2.427 1.00 97.44 84 THR A CA 1
ATOM 631 C C . THR A 1 84 ? 4.253 -2.558 -0.907 1.00 97.44 84 THR A C 1
ATOM 633 O O . THR A 1 84 ? 3.351 -3.194 -0.364 1.00 97.44 84 THR A O 1
ATOM 636 N N . LEU A 1 85 ? 5.213 -1.956 -0.199 1.00 95.81 85 LEU A N 1
ATOM 637 C CA . LEU A 1 85 ? 5.274 -2.025 1.263 1.00 95.81 85 LEU A CA 1
ATOM 638 C C . LEU A 1 85 ? 4.081 -1.323 1.920 1.00 95.81 85 LEU A C 1
ATOM 640 O O . LEU A 1 85 ? 3.574 -1.818 2.924 1.00 95.81 85 LEU A O 1
ATOM 644 N N . LEU A 1 86 ? 3.604 -0.211 1.349 1.00 96.44 86 LEU A N 1
ATOM 645 C CA . LEU A 1 86 ? 2.389 0.446 1.824 1.00 96.44 86 LEU A CA 1
ATOM 646 C C . LEU A 1 86 ? 1.157 -0.436 1.621 1.00 96.44 86 LEU A C 1
ATOM 648 O O . LEU A 1 86 ? 0.403 -0.619 2.569 1.00 96.44 86 LEU A O 1
ATOM 652 N N . ALA A 1 87 ? 0.976 -1.015 0.433 1.00 97.69 87 ALA A N 1
ATOM 653 C CA . ALA A 1 87 ? -0.144 -1.911 0.151 1.00 97.69 87 ALA A CA 1
ATOM 654 C C . ALA A 1 87 ? -0.183 -3.104 1.123 1.00 97.69 87 ALA A C 1
ATOM 656 O O . ALA A 1 87 ? -1.201 -3.347 1.772 1.00 97.69 87 ALA A O 1
ATOM 657 N N . ALA A 1 88 ? 0.953 -3.785 1.300 1.00 96.31 88 ALA A N 1
ATOM 658 C CA . ALA A 1 88 ? 1.074 -4.901 2.236 1.00 96.31 88 ALA A CA 1
ATOM 659 C C . ALA A 1 88 ? 0.826 -4.471 3.695 1.00 96.31 88 ALA A C 1
ATOM 661 O O . ALA A 1 88 ? 0.164 -5.179 4.454 1.00 96.31 88 ALA A O 1
ATOM 662 N N . ALA A 1 89 ? 1.321 -3.295 4.097 1.00 94.69 89 ALA A N 1
ATOM 663 C CA . ALA A 1 89 ? 1.062 -2.756 5.427 1.00 94.69 89 ALA A CA 1
ATOM 664 C C . ALA A 1 89 ? -0.422 -2.414 5.626 1.00 94.69 89 ALA A C 1
ATOM 666 O O . ALA A 1 89 ? -0.965 -2.721 6.682 1.00 94.69 89 ALA A O 1
ATOM 667 N N . CYS A 1 90 ? -1.097 -1.826 4.635 1.00 96.38 90 CYS A N 1
ATOM 668 C CA . CYS A 1 90 ? -2.534 -1.559 4.694 1.00 96.38 90 CYS A CA 1
ATOM 669 C C . CYS A 1 90 ? -3.334 -2.848 4.901 1.00 96.38 90 CYS A C 1
ATOM 671 O O . CYS A 1 90 ? -4.193 -2.885 5.779 1.00 96.38 90 CYS A O 1
ATOM 673 N N . GLU A 1 91 ? -3.012 -3.910 4.160 1.00 95.75 91 GLU A N 1
ATOM 674 C CA . GLU A 1 91 ? -3.653 -5.218 4.317 1.00 95.75 91 GLU A CA 1
ATOM 675 C C . GLU A 1 91 ? -3.487 -5.764 5.743 1.00 95.75 91 GLU A C 1
ATOM 677 O O . GLU A 1 91 ? -4.471 -6.110 6.400 1.00 95.75 91 GLU A O 1
ATOM 682 N N . ALA A 1 92 ? -2.256 -5.755 6.263 1.00 94.50 92 ALA A N 1
ATOM 683 C CA . ALA A 1 92 ? -1.968 -6.210 7.619 1.00 94.50 92 ALA A CA 1
ATOM 684 C C . ALA A 1 92 ? -2.691 -5.365 8.684 1.00 94.50 92 ALA A C 1
ATOM 686 O O . ALA A 1 92 ? -3.274 -5.919 9.618 1.00 94.50 92 ALA A O 1
ATOM 687 N N . PHE A 1 93 ? -2.676 -4.035 8.543 1.00 94.44 93 PHE A N 1
ATOM 688 C CA . PHE A 1 93 ? -3.307 -3.112 9.489 1.00 94.44 93 PHE A CA 1
ATOM 689 C C . PHE A 1 93 ? -4.829 -3.248 9.512 1.00 94.44 93 PHE A C 1
ATOM 691 O O . PHE A 1 93 ? -5.421 -3.313 10.588 1.00 94.44 93 PHE A O 1
ATOM 698 N N . VAL A 1 94 ? -5.463 -3.362 8.347 1.00 96.50 94 VAL A N 1
ATOM 699 C CA . VAL A 1 94 ? -6.911 -3.563 8.253 1.00 96.50 94 VAL A CA 1
ATOM 700 C C . VAL A 1 94 ? -7.315 -4.938 8.786 1.00 96.50 94 VAL A C 1
ATOM 702 O O . VAL A 1 94 ? -8.311 -5.036 9.503 1.00 96.50 94 VAL A O 1
ATOM 705 N N . ALA A 1 95 ? -6.531 -5.990 8.524 1.00 95.44 95 ALA A N 1
ATOM 706 C CA . ALA A 1 95 ? -6.779 -7.315 9.091 1.00 95.44 95 ALA A CA 1
ATOM 707 C C . ALA A 1 95 ? -6.732 -7.301 10.629 1.00 95.44 95 ALA A C 1
ATOM 709 O O . ALA A 1 95 ? -7.629 -7.839 11.282 1.00 95.44 95 ALA A O 1
ATOM 710 N N . GLY A 1 96 ? -5.733 -6.643 11.224 1.00 93.81 96 GLY A N 1
ATOM 711 C CA . GLY A 1 96 ? -5.661 -6.512 12.680 1.00 93.81 96 GLY A CA 1
ATOM 712 C C . GLY A 1 96 ? -6.767 -5.630 13.259 1.00 93.81 96 GLY A C 1
ATOM 713 O O . GLY A 1 96 ? -7.372 -6.018 14.255 1.00 93.81 96 GLY A O 1
ATOM 714 N N . ALA A 1 97 ? -7.111 -4.513 12.611 1.00 94.38 97 ALA A N 1
ATOM 715 C CA . ALA A 1 97 ? -8.247 -3.684 13.019 1.00 94.38 97 ALA A CA 1
ATOM 716 C C . ALA A 1 97 ? -9.565 -4.477 12.980 1.00 94.38 97 ALA A C 1
ATOM 718 O O . ALA A 1 97 ? -10.364 -4.410 13.914 1.00 94.38 97 ALA A O 1
ATOM 719 N N . LYS A 1 98 ? -9.770 -5.308 11.948 1.00 94.69 98 LYS A N 1
ATOM 720 C CA . LYS A 1 98 ? -10.925 -6.213 11.850 1.00 94.69 98 LYS A CA 1
ATOM 721 C C . LYS A 1 98 ? -10.944 -7.260 12.967 1.00 94.69 98 LYS A C 1
ATOM 723 O O . LY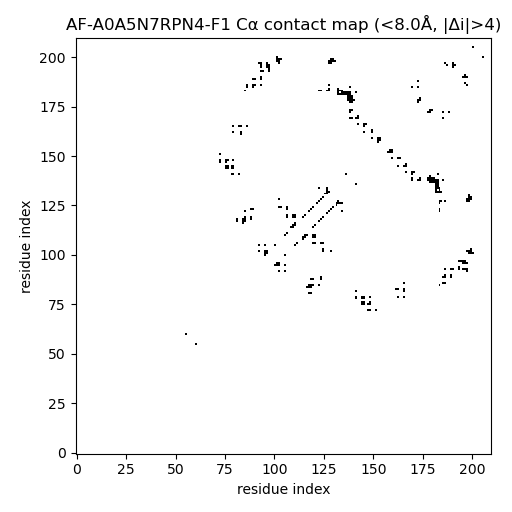S A 1 98 ? -12.020 -7.623 13.435 1.00 94.69 98 LYS A O 1
ATOM 728 N N . ALA A 1 99 ? -9.772 -7.706 13.412 1.00 94.25 99 ALA A N 1
ATOM 729 C CA . ALA A 1 99 ? -9.607 -8.588 14.565 1.00 94.25 99 ALA A CA 1
ATOM 730 C C . ALA A 1 99 ? -9.727 -7.864 15.925 1.00 94.25 99 ALA A C 1
ATOM 732 O O . ALA A 1 99 ? -9.627 -8.510 16.966 1.00 94.25 99 ALA A O 1
ATOM 733 N N . GLY A 1 100 ? -9.951 -6.545 15.938 1.00 91.00 100 GLY A N 1
ATOM 734 C CA . GLY A 1 100 ? -10.101 -5.744 17.155 1.00 91.00 100 GLY A CA 1
ATOM 735 C C . GLY A 1 100 ? -8.785 -5.263 17.772 1.00 91.00 100 GLY A C 1
ATOM 736 O O . GLY A 1 100 ? -8.782 -4.835 18.924 1.00 91.00 100 GLY A O 1
ATOM 737 N N . LEU A 1 101 ? -7.668 -5.330 17.040 1.00 90.56 101 LEU A N 1
ATOM 738 C CA . LEU A 1 101 ? -6.395 -4.780 17.498 1.00 90.56 101 LEU A CA 1
ATOM 739 C C . LEU A 1 101 ? -6.351 -3.261 17.322 1.00 90.56 101 LEU A C 1
ATOM 741 O O . LEU A 1 101 ? -6.750 -2.715 16.295 1.00 90.56 101 LEU A O 1
ATOM 745 N N . ASP A 1 102 ? -5.799 -2.589 18.327 1.00 88.44 102 ASP A N 1
ATOM 746 C CA . ASP A 1 102 ? -5.553 -1.153 18.294 1.00 88.44 102 ASP A CA 1
ATOM 747 C C . ASP A 1 102 ? -4.358 -0.804 17.369 1.00 88.44 102 ASP A C 1
ATOM 749 O O . ASP A 1 102 ? -3.292 -1.423 17.490 1.00 88.44 102 ASP A O 1
ATOM 753 N N . PRO A 1 103 ? -4.468 0.209 16.482 1.00 86.12 103 PRO A N 1
ATOM 754 C CA . PRO A 1 103 ? -3.398 0.575 15.550 1.00 86.12 103 PRO A CA 1
ATOM 755 C C . PRO A 1 103 ? -2.068 0.988 16.197 1.00 86.12 103 PRO A C 1
ATOM 757 O O . PRO A 1 103 ? -1.018 0.830 15.568 1.00 86.12 103 PRO A O 1
ATOM 760 N N . ILE A 1 104 ? -2.062 1.489 17.438 1.00 86.44 104 ILE A N 1
ATOM 761 C CA . ILE A 1 104 ? -0.823 1.809 18.170 1.00 86.44 104 ILE A CA 1
ATOM 762 C C . ILE A 1 104 ? -0.120 0.509 18.559 1.00 86.44 104 ILE A C 1
ATOM 764 O O . ILE A 1 104 ? 1.089 0.371 18.363 1.00 86.44 104 ILE A O 1
ATOM 768 N N . THR A 1 105 ? -0.877 -0.479 19.040 1.00 87.31 105 THR A N 1
ATOM 769 C CA . THR A 1 105 ? -0.352 -1.829 19.301 1.00 87.31 105 THR A CA 1
ATOM 770 C C . THR A 1 105 ? 0.212 -2.454 18.028 1.00 87.31 105 THR A C 1
ATOM 772 O O . THR A 1 105 ? 1.329 -2.973 18.033 1.00 87.31 105 THR A O 1
ATOM 775 N N . MET A 1 106 ? -0.512 -2.341 16.915 1.00 88.38 106 MET A N 1
ATOM 776 C CA . MET A 1 106 ? -0.054 -2.848 15.620 1.00 88.38 106 MET A CA 1
ATOM 777 C C . MET A 1 106 ? 1.226 -2.158 15.147 1.00 88.38 106 MET A C 1
ATOM 779 O O . MET A 1 106 ? 2.158 -2.832 14.718 1.00 88.38 106 MET A O 1
ATOM 783 N N . THR A 1 107 ? 1.312 -0.834 15.298 1.00 86.31 107 THR A N 1
ATOM 784 C CA . THR A 1 107 ? 2.524 -0.053 15.008 1.00 86.31 107 THR A CA 1
ATOM 785 C C . THR A 1 107 ? 3.682 -0.476 15.900 1.00 86.31 107 THR A C 1
ATOM 787 O O . THR A 1 107 ? 4.817 -0.518 15.446 1.00 86.31 107 THR A O 1
ATOM 790 N N . ARG A 1 108 ? 3.438 -0.842 17.160 1.00 84.31 108 ARG A N 1
ATOM 791 C CA . ARG A 1 108 ? 4.500 -1.345 18.033 1.00 84.31 108 ARG A CA 1
ATOM 792 C C . ARG A 1 108 ? 5.044 -2.680 17.540 1.00 84.31 108 ARG A C 1
ATOM 794 O O . ARG A 1 108 ? 6.252 -2.831 17.490 1.00 84.31 108 ARG A O 1
ATOM 801 N N . ILE A 1 109 ? 4.178 -3.615 17.156 1.00 80.69 109 ILE A N 1
ATOM 802 C CA . ILE A 1 109 ? 4.584 -4.950 16.690 1.00 80.69 109 ILE A CA 1
ATOM 803 C C . ILE A 1 109 ? 5.261 -4.854 15.318 1.00 80.69 109 ILE A C 1
ATOM 805 O O . ILE A 1 109 ? 6.394 -5.287 15.137 1.00 80.69 109 ILE A O 1
ATOM 809 N N . LEU A 1 110 ? 4.582 -4.247 14.345 1.00 80.00 110 LEU A N 1
ATOM 810 C CA . LEU A 1 110 ? 5.060 -4.171 12.964 1.00 80.00 110 LEU A CA 1
ATOM 811 C C . LEU A 1 110 ? 6.125 -3.100 12.772 1.00 80.00 110 LEU A C 1
ATOM 813 O O . LEU A 1 110 ? 6.919 -3.183 11.847 1.00 80.00 110 LEU A O 1
ATOM 817 N N . GLY A 1 111 ? 6.145 -2.082 13.619 1.00 70.12 111 GLY A N 1
ATOM 818 C CA . GLY A 1 111 ? 7.051 -0.959 13.489 1.00 70.12 111 GLY A CA 1
ATOM 819 C C . GLY A 1 111 ? 8.389 -1.158 14.174 1.00 70.12 111 GLY A C 1
ATOM 820 O O . GLY A 1 111 ? 9.224 -0.300 13.949 1.00 70.12 111 GLY A O 1
ATOM 821 N N . ILE A 1 112 ? 8.636 -2.206 14.976 1.00 68.12 112 ILE A N 1
ATOM 822 C CA . ILE A 1 112 ? 9.954 -2.438 15.612 1.00 68.12 112 ILE A CA 1
ATOM 823 C C . ILE A 1 112 ? 10.628 -3.761 15.248 1.00 68.12 112 ILE A C 1
ATOM 825 O O . ILE A 1 112 ? 11.834 -3.878 15.441 1.00 68.12 112 ILE A O 1
ATOM 829 N N . GLU A 1 113 ? 9.884 -4.693 14.665 1.00 70.88 113 GLU A N 1
ATOM 830 C CA . GLU A 1 113 ? 10.363 -6.035 14.339 1.00 70.88 113 GLU A CA 1
ATOM 831 C C . GLU A 1 113 ? 10.705 -6.169 12.842 1.00 70.88 113 GLU A C 1
ATOM 833 O O . GLU A 1 113 ? 10.935 -5.188 12.130 1.00 70.88 113 GLU A O 1
ATOM 838 N N . THR A 1 114 ? 10.706 -7.400 12.331 1.00 76.94 114 THR A N 1
ATOM 839 C CA . THR A 1 114 ? 10.928 -7.738 10.914 1.00 76.94 114 THR A CA 1
ATOM 840 C C . THR A 1 114 ? 9.934 -7.085 9.944 1.00 76.94 114 THR A C 1
ATOM 842 O O . THR A 1 114 ? 10.192 -7.044 8.744 1.00 76.94 114 THR A O 1
ATOM 845 N N . GLY A 1 115 ? 8.815 -6.550 10.443 1.00 77.31 115 GLY A N 1
ATOM 846 C CA . GLY A 1 115 ? 7.818 -5.813 9.662 1.00 77.31 115 GLY A CA 1
ATOM 847 C C . GLY A 1 115 ? 8.113 -4.318 9.473 1.00 77.31 115 GLY A C 1
ATOM 848 O O . GLY A 1 115 ? 7.332 -3.633 8.800 1.00 77.31 115 GLY A O 1
ATOM 849 N N . ARG A 1 116 ? 9.193 -3.780 10.067 1.00 86.75 116 ARG A N 1
ATOM 850 C CA . ARG A 1 116 ? 9.470 -2.336 10.042 1.00 86.75 116 ARG A CA 1
ATOM 851 C C . ARG A 1 116 ? 9.781 -1.880 8.618 1.00 86.75 116 ARG A C 1
ATOM 853 O O . ARG A 1 116 ? 10.745 -2.319 8.000 1.00 86.75 116 ARG A O 1
ATOM 860 N N . ASN A 1 117 ? 9.001 -0.927 8.125 1.00 88.88 117 ASN A N 1
ATOM 861 C CA . ASN A 1 117 ? 9.226 -0.234 6.864 1.00 88.88 117 ASN A CA 1
ATOM 862 C C . ASN A 1 117 ? 8.651 1.190 6.942 1.00 88.88 117 ASN A C 1
ATOM 864 O O . ASN A 1 117 ? 7.993 1.534 7.921 1.00 88.88 117 ASN A O 1
ATOM 868 N N . PHE A 1 118 ? 8.874 2.022 5.919 1.00 90.19 118 PHE A N 1
ATOM 869 C CA . PHE A 1 118 ? 8.412 3.417 5.945 1.00 90.19 118 PHE A CA 1
ATOM 870 C C . PHE A 1 118 ? 6.887 3.548 6.136 1.00 90.19 118 PHE A C 1
ATOM 872 O O . PHE A 1 118 ? 6.428 4.521 6.733 1.00 90.19 118 PHE A O 1
ATOM 879 N N . ALA A 1 119 ? 6.094 2.585 5.656 1.00 92.25 119 ALA A N 1
ATOM 880 C CA . ALA A 1 119 ? 4.653 2.605 5.822 1.00 92.25 119 ALA A CA 1
ATOM 881 C C . ALA A 1 119 ? 4.280 2.294 7.275 1.00 92.25 119 ALA A C 1
ATOM 883 O O . ALA A 1 119 ? 3.609 3.106 7.910 1.00 92.25 119 ALA A O 1
ATOM 884 N N . SER A 1 120 ? 4.765 1.180 7.831 1.00 89.75 120 SER A N 1
ATOM 885 C CA . SER A 1 120 ? 4.447 0.773 9.208 1.00 89.75 120 SER A CA 1
ATOM 886 C C . SER A 1 120 ? 5.022 1.717 10.266 1.00 89.75 120 SER A C 1
ATOM 888 O O . SER A 1 120 ? 4.404 1.900 11.310 1.00 89.75 120 SER A O 1
ATOM 890 N N . SER A 1 121 ? 6.168 2.353 10.005 1.00 89.25 121 SER A N 1
ATOM 891 C CA . SER A 1 121 ? 6.802 3.269 10.957 1.00 89.25 121 SER A CA 1
ATOM 892 C C . SER A 1 121 ? 6.353 4.724 10.831 1.00 89.25 121 SER A C 1
ATOM 894 O O . SER A 1 121 ? 6.617 5.495 11.747 1.00 89.25 121 SER A O 1
ATOM 896 N N . ARG A 1 122 ? 5.760 5.124 9.697 1.00 89.81 122 ARG A N 1
ATOM 897 C CA . ARG A 1 122 ? 5.441 6.531 9.407 1.00 89.81 122 ARG A CA 1
ATOM 898 C C . ARG A 1 122 ? 4.042 6.707 8.829 1.00 89.81 122 ARG A C 1
ATOM 900 O O . ARG A 1 122 ? 3.198 7.319 9.468 1.00 89.81 122 ARG A O 1
ATOM 907 N N . VAL A 1 123 ? 3.768 6.157 7.644 1.00 93.94 123 VAL A N 1
ATOM 908 C CA . VAL A 1 123 ? 2.508 6.435 6.922 1.00 93.94 123 VAL A CA 1
ATOM 909 C C . VAL A 1 123 ? 1.282 5.963 7.704 1.00 93.94 123 VAL A C 1
ATOM 911 O O . VAL A 1 123 ? 0.351 6.735 7.915 1.00 93.94 123 VAL A O 1
ATOM 914 N N . LEU A 1 124 ? 1.274 4.714 8.162 1.00 93.69 124 LEU A N 1
ATOM 915 C CA . LEU A 1 124 ? 0.145 4.142 8.891 1.00 93.69 124 LEU A CA 1
ATOM 916 C C . LEU A 1 124 ? -0.114 4.883 10.215 1.00 93.69 124 LEU A C 1
ATOM 918 O O . LEU A 1 124 ? -1.236 5.355 10.389 1.00 93.69 124 LEU A O 1
ATOM 922 N N . PRO A 1 125 ? 0.866 5.058 11.123 1.00 91.88 125 PRO A N 1
ATOM 923 C CA . PRO A 1 125 ? 0.612 5.741 12.389 1.00 91.88 125 PRO A CA 1
ATOM 924 C C . PRO A 1 125 ? 0.341 7.242 12.237 1.00 91.88 125 PRO A C 1
ATOM 926 O O . PRO A 1 125 ? -0.530 7.764 12.925 1.00 91.88 125 PRO A O 1
ATOM 929 N N . GLU A 1 126 ? 1.051 7.950 11.354 1.00 93.06 126 GLU A N 1
ATOM 930 C CA . GLU A 1 126 ? 0.968 9.417 11.279 1.00 93.06 126 GLU A CA 1
ATOM 931 C C . GLU A 1 126 ? -0.130 9.915 10.342 1.00 93.06 126 GLU A C 1
ATOM 933 O O . GLU A 1 126 ? -0.626 11.018 10.550 1.00 93.06 126 GLU A O 1
ATOM 938 N N . GLN A 1 127 ? -0.503 9.143 9.315 1.00 96.12 127 GLN A N 1
ATOM 939 C CA . GLN A 1 127 ? -1.427 9.592 8.265 1.00 96.12 127 GLN A CA 1
ATOM 940 C C . GLN A 1 127 ? -2.753 8.843 8.306 1.00 96.12 127 GLN A C 1
ATOM 942 O O . GLN A 1 127 ? -3.807 9.472 8.255 1.00 96.12 127 GLN A O 1
ATOM 947 N N . VAL A 1 128 ? -2.705 7.513 8.408 1.00 96.44 128 VAL A N 1
ATOM 948 C CA . VAL A 1 128 ? -3.909 6.673 8.359 1.00 96.44 128 VAL A CA 1
ATOM 949 C C . VAL A 1 128 ? -4.591 6.638 9.720 1.00 96.44 128 VAL A C 1
ATOM 951 O O . VAL A 1 128 ? -5.757 6.998 9.825 1.00 96.44 128 VAL A O 1
ATOM 954 N N . ALA A 1 129 ? -3.859 6.304 10.784 1.00 94.44 129 ALA A N 1
ATOM 955 C CA . ALA A 1 129 ? -4.422 6.147 12.122 1.00 94.44 129 ALA A CA 1
ATOM 956 C C . ALA A 1 129 ? -4.965 7.467 12.708 1.00 94.44 129 ALA A C 1
ATOM 958 O O . ALA A 1 129 ? -5.916 7.447 13.492 1.00 94.44 129 ALA A O 1
ATOM 959 N N . THR A 1 130 ? -4.401 8.608 12.292 1.00 94.19 130 THR A N 1
ATOM 960 C CA . THR A 1 130 ? -4.849 9.969 12.651 1.00 94.19 130 THR A CA 1
ATOM 961 C C . THR A 1 130 ? -5.857 10.566 11.665 1.00 94.19 130 THR A C 1
ATOM 963 O O . THR A 1 130 ? -6.389 11.642 11.926 1.00 94.19 130 THR A O 1
ATOM 966 N N . ARG A 1 131 ? -6.116 9.896 10.532 1.00 95.75 131 ARG A N 1
ATOM 967 C CA . ARG A 1 131 ? -6.938 10.385 9.409 1.00 95.75 131 ARG A CA 1
ATOM 968 C C . ARG A 1 131 ? -6.430 11.681 8.749 1.00 95.75 131 ARG A C 1
ATOM 970 O O . ARG A 1 131 ? -7.212 12.375 8.105 1.00 95.75 131 ARG A O 1
ATOM 977 N N . THR A 1 132 ? -5.139 12.004 8.873 1.00 96.62 132 THR A N 1
ATOM 978 C CA . THR A 1 132 ? -4.529 13.203 8.259 1.00 96.62 132 THR A CA 1
ATOM 979 C C . THR A 1 132 ? -4.385 13.083 6.740 1.00 96.62 132 THR A C 1
ATOM 981 O O . THR A 1 132 ? -4.658 14.037 6.019 1.00 96.62 132 THR A O 1
ATOM 984 N N . PHE A 1 133 ? -3.964 11.914 6.248 1.00 97.00 133 PHE A N 1
ATOM 985 C CA . PHE A 1 133 ? -3.797 11.622 4.819 1.00 97.00 133 PHE A CA 1
ATOM 986 C C . PHE A 1 133 ? -3.018 12.665 3.986 1.00 97.00 133 PHE A C 1
ATOM 988 O O . PHE A 1 133 ? -3.456 13.057 2.904 1.00 97.00 133 PHE A O 1
ATOM 995 N N . ALA A 1 134 ? -1.862 13.118 4.473 1.00 96.12 134 ALA A N 1
ATOM 996 C CA . ALA A 1 134 ? -1.061 14.162 3.832 1.00 96.12 134 ALA A CA 1
ATOM 997 C C . ALA A 1 134 ? 0.425 13.770 3.731 1.00 96.12 134 ALA A C 1
ATOM 999 O O . ALA A 1 134 ? 1.309 14.526 4.134 1.00 96.12 134 ALA A O 1
ATOM 1000 N N . TYR A 1 135 ? 0.721 12.574 3.210 1.00 94.06 135 TYR A N 1
ATOM 1001 C CA . TYR A 1 135 ? 2.101 12.104 3.059 1.00 94.06 135 TYR A CA 1
ATOM 1002 C C . TYR A 1 135 ? 2.900 12.901 2.009 1.00 94.06 135 TYR A C 1
ATOM 1004 O O . TYR A 1 135 ? 4.100 13.110 2.184 1.00 94.06 135 TYR A O 1
ATOM 1012 N N . GLY A 1 136 ? 2.245 13.376 0.944 1.00 93.19 136 GLY A N 1
ATOM 1013 C CA . GLY A 1 136 ? 2.827 14.272 -0.060 1.00 93.19 136 GLY A CA 1
ATOM 1014 C C . GLY A 1 136 ? 3.059 13.652 -1.439 1.00 93.19 136 GLY A C 1
ATOM 1015 O O . GLY A 1 136 ? 3.777 14.233 -2.251 1.00 93.19 136 GLY A O 1
ATOM 1016 N N . LYS A 1 137 ? 2.467 12.490 -1.733 1.00 93.75 137 LYS A N 1
ATOM 1017 C CA . LYS A 1 137 ? 2.537 11.860 -3.061 1.00 93.75 137 LYS A CA 1
ATOM 1018 C C . LYS A 1 137 ? 1.188 11.266 -3.413 1.00 93.75 137 LYS A C 1
ATOM 1020 O O . LYS A 1 137 ? 0.630 10.548 -2.595 1.00 93.75 137 LYS A O 1
ATOM 1025 N N . SER A 1 138 ? 0.671 11.534 -4.610 1.00 97.62 138 SER A N 1
ATOM 1026 C CA . SER A 1 138 ? -0.638 11.012 -5.005 1.00 97.62 138 SER A CA 1
ATOM 1027 C C . SER A 1 138 ? -0.592 9.550 -5.455 1.00 97.62 138 SER A C 1
ATOM 1029 O O . SER A 1 138 ? 0.448 9.051 -5.898 1.00 97.62 138 SER A O 1
ATOM 1031 N N . LEU A 1 139 ? -1.739 8.868 -5.392 1.00 97.69 139 LEU A N 1
ATOM 1032 C CA . LEU A 1 139 ? -1.916 7.521 -5.943 1.00 97.69 139 LEU A CA 1
ATOM 1033 C C . LEU A 1 139 ? -1.593 7.474 -7.443 1.00 97.69 139 LEU A C 1
ATOM 1035 O O . LEU A 1 139 ? -0.918 6.553 -7.893 1.00 97.69 139 LEU A O 1
ATOM 1039 N N . GLY A 1 140 ? -2.016 8.483 -8.209 1.00 97.12 140 GLY A N 1
ATOM 1040 C CA . GLY A 1 140 ? -1.731 8.583 -9.641 1.00 97.12 140 GLY A CA 1
ATOM 1041 C C . GLY A 1 140 ? -0.248 8.805 -9.944 1.00 97.12 140 GLY A C 1
ATOM 1042 O O . GLY A 1 140 ? 0.287 8.182 -10.856 1.00 97.12 140 GLY A O 1
ATOM 1043 N N . ALA A 1 141 ? 0.447 9.628 -9.152 1.00 96.25 141 ALA A N 1
ATOM 1044 C CA . ALA A 1 141 ? 1.890 9.809 -9.307 1.00 96.25 141 ALA A CA 1
ATOM 1045 C C . ALA A 1 141 ? 2.651 8.508 -9.006 1.00 96.25 141 ALA A C 1
ATOM 1047 O O . ALA A 1 141 ? 3.543 8.132 -9.756 1.00 96.25 141 ALA A O 1
ATOM 1048 N N . ALA A 1 142 ? 2.265 7.787 -7.949 1.00 96.12 142 ALA A N 1
ATOM 1049 C CA . ALA A 1 142 ? 2.831 6.471 -7.661 1.00 96.12 142 ALA A CA 1
ATOM 1050 C C . ALA A 1 142 ? 2.535 5.455 -8.778 1.00 96.12 142 ALA A C 1
ATOM 1052 O O . ALA A 1 142 ? 3.417 4.684 -9.141 1.00 96.12 142 ALA A O 1
ATOM 1053 N N . LEU A 1 143 ? 1.331 5.477 -9.359 1.00 97.50 143 LEU A N 1
ATOM 1054 C CA . LEU A 1 143 ? 0.978 4.615 -10.485 1.00 97.50 143 LEU A CA 1
ATOM 1055 C C . LEU A 1 143 ? 1.852 4.875 -11.720 1.00 97.50 143 LEU A C 1
ATOM 1057 O O . LEU A 1 143 ? 2.309 3.916 -12.334 1.00 97.50 143 LEU A O 1
ATOM 1061 N N . ASN A 1 144 ? 2.131 6.137 -12.049 1.00 95.50 144 ASN A N 1
ATOM 1062 C CA . ASN A 1 144 ? 3.014 6.473 -13.169 1.00 95.50 144 ASN A CA 1
ATOM 1063 C C . ASN A 1 144 ? 4.420 5.881 -12.983 1.00 95.50 144 ASN A C 1
ATOM 1065 O O . ASN A 1 144 ? 4.986 5.340 -13.932 1.00 95.50 144 ASN A O 1
ATOM 1069 N N . ASP A 1 145 ? 4.957 5.913 -11.760 1.00 95.81 145 ASP A N 1
ATOM 1070 C CA . ASP A 1 145 ? 6.252 5.292 -11.474 1.00 95.81 145 ASP A CA 1
ATOM 1071 C C . ASP A 1 145 ? 6.195 3.766 -11.640 1.00 95.81 145 ASP A C 1
ATOM 1073 O O . ASP A 1 145 ? 7.098 3.170 -12.224 1.00 95.81 145 ASP A O 1
ATOM 1077 N N . LEU A 1 146 ? 5.116 3.125 -11.172 1.00 96.56 146 LEU A N 1
ATOM 1078 C CA . LEU A 1 146 ? 4.901 1.681 -11.336 1.00 96.56 146 LEU A CA 1
ATOM 1079 C C . LEU A 1 146 ? 4.767 1.287 -12.816 1.00 96.56 146 LEU A C 1
ATOM 1081 O O . LEU A 1 146 ? 5.271 0.239 -13.222 1.00 96.56 146 LEU A O 1
ATOM 1085 N N . ASP A 1 147 ? 4.084 2.108 -13.619 1.00 95.94 147 ASP A N 1
ATOM 1086 C CA . ASP A 1 147 ? 3.960 1.915 -15.063 1.00 95.94 147 ASP A CA 1
ATOM 1087 C C . ASP A 1 147 ? 5.342 1.964 -15.735 1.00 95.94 147 ASP A C 1
ATOM 1089 O O . ASP A 1 147 ? 5.690 1.034 -16.467 1.00 95.94 147 ASP A O 1
ATOM 1093 N N . PHE A 1 148 ? 6.143 2.987 -15.417 1.00 94.38 148 PHE A N 1
ATOM 1094 C CA . PHE A 1 148 ? 7.501 3.158 -15.937 1.00 94.38 148 PHE A CA 1
ATOM 1095 C C . PHE A 1 148 ? 8.409 1.971 -15.595 1.00 94.38 148 PHE A C 1
ATOM 1097 O O . PHE A 1 148 ? 9.017 1.379 -16.489 1.00 94.38 148 PHE A O 1
ATOM 1104 N N . VAL A 1 149 ? 8.471 1.581 -14.315 1.00 93.88 149 VAL A N 1
ATOM 1105 C CA . VAL A 1 149 ? 9.321 0.466 -13.862 1.00 93.88 149 VAL A CA 1
ATOM 1106 C C . VAL A 1 149 ? 8.927 -0.830 -14.554 1.00 93.88 149 VAL A C 1
ATOM 1108 O O . VAL A 1 149 ? 9.791 -1.595 -14.970 1.00 93.88 149 VAL A O 1
ATOM 1111 N N . ALA A 1 150 ? 7.629 -1.090 -14.704 1.00 93.81 150 ALA A N 1
ATOM 1112 C CA . ALA A 1 150 ? 7.165 -2.327 -15.313 1.00 93.81 150 ALA A CA 1
ATOM 1113 C C . ALA A 1 150 ? 7.514 -2.401 -16.803 1.00 93.81 150 ALA A C 1
ATOM 1115 O O . ALA A 1 150 ? 7.890 -3.464 -17.299 1.00 93.81 150 ALA A O 1
ATOM 1116 N N . ASP A 1 151 ? 7.406 -1.286 -17.523 1.00 92.06 151 ASP A N 1
ATOM 1117 C CA . ASP A 1 151 ? 7.762 -1.237 -18.938 1.00 92.06 151 ASP A CA 1
ATOM 1118 C C . ASP A 1 151 ? 9.279 -1.404 -19.133 1.00 92.06 151 ASP A C 1
ATOM 1120 O O . ASP A 1 151 ? 9.711 -2.177 -19.994 1.00 92.06 151 ASP A O 1
ATOM 1124 N N . GLU A 1 152 ? 10.094 -0.780 -18.278 1.00 92.69 152 GLU A N 1
ATOM 1125 C CA . GLU A 1 152 ? 11.552 -0.919 -18.315 1.00 92.69 152 GLU A CA 1
ATOM 1126 C C . GLU A 1 152 ? 12.020 -2.320 -17.883 1.00 92.69 152 GLU A C 1
ATOM 1128 O O . GLU A 1 152 ? 12.863 -2.925 -18.548 1.00 92.69 152 GLU A O 1
ATOM 1133 N N . ALA A 1 153 ? 11.432 -2.898 -16.833 1.00 91.19 153 ALA A N 1
ATOM 1134 C CA . ALA A 1 153 ? 11.721 -4.263 -16.398 1.00 91.19 153 ALA A CA 1
ATOM 1135 C C . ALA A 1 153 ? 11.439 -5.279 -17.516 1.00 91.19 153 ALA A C 1
ATOM 1137 O O . ALA A 1 153 ? 12.277 -6.140 -17.796 1.00 91.19 153 ALA A O 1
ATOM 1138 N N . ARG A 1 154 ? 10.317 -5.128 -18.236 1.00 91.06 154 ARG A N 1
ATOM 1139 C CA . ARG A 1 154 ? 10.011 -5.957 -19.413 1.00 91.06 154 ARG A CA 1
ATOM 1140 C C . ARG A 1 154 ? 11.022 -5.770 -20.536 1.00 91.06 154 ARG A C 1
ATOM 1142 O O . ARG A 1 154 ? 11.439 -6.759 -21.135 1.00 91.06 154 ARG A O 1
ATOM 1149 N N . ARG A 1 155 ? 11.450 -4.533 -20.807 1.00 90.25 155 ARG A N 1
ATOM 1150 C CA . ARG A 1 155 ? 12.492 -4.241 -21.806 1.00 90.25 155 ARG A CA 1
ATOM 1151 C C . ARG A 1 155 ? 13.814 -4.940 -21.473 1.00 90.25 155 ARG A C 1
ATOM 1153 O O . ARG A 1 155 ? 14.536 -5.349 -22.379 1.00 90.25 155 ARG A O 1
ATOM 1160 N N . LEU A 1 156 ? 14.113 -5.094 -20.185 1.00 90.88 156 LEU A N 1
ATOM 1161 C CA . LEU A 1 156 ? 15.289 -5.798 -19.671 1.00 90.88 156 LEU A CA 1
ATOM 1162 C C . LEU A 1 156 ? 15.098 -7.323 -19.547 1.00 90.88 156 LEU A C 1
ATOM 1164 O O . LEU A 1 156 ? 16.035 -8.017 -19.159 1.00 90.88 156 LEU A O 1
ATOM 1168 N N . GLY A 1 157 ? 13.918 -7.859 -19.874 1.00 93.25 157 GLY A N 1
ATOM 1169 C CA . GLY A 1 157 ? 13.610 -9.288 -19.756 1.00 93.25 157 GLY A CA 1
ATOM 1170 C C . GLY A 1 157 ? 13.361 -9.766 -18.320 1.00 93.25 157 GLY A C 1
ATOM 1171 O O . GLY A 1 157 ? 13.391 -10.968 -18.060 1.00 93.25 157 GLY A O 1
ATOM 1172 N N . VAL A 1 158 ? 13.116 -8.850 -17.379 1.00 93.81 158 VAL A N 1
ATOM 1173 C CA . VAL A 1 158 ? 12.798 -9.165 -15.981 1.00 93.81 158 VAL A CA 1
ATOM 1174 C C . VAL A 1 158 ? 11.298 -9.425 -15.843 1.00 93.81 158 VAL A C 1
ATOM 1176 O O . VAL A 1 158 ? 10.471 -8.632 -16.285 1.00 93.81 158 VAL A O 1
ATOM 1179 N N . THR A 1 159 ? 10.936 -10.541 -15.207 1.00 94.31 159 THR A N 1
ATOM 1180 C CA . THR A 1 159 ? 9.535 -10.880 -14.902 1.00 94.31 159 THR A CA 1
ATOM 1181 C C . THR A 1 159 ? 9.100 -10.253 -13.574 1.00 94.31 159 THR A C 1
ATOM 1183 O O . THR A 1 159 ? 9.823 -10.341 -12.583 1.00 94.31 159 THR A O 1
ATOM 1186 N N . THR A 1 160 ? 7.909 -9.651 -13.530 1.00 93.62 160 THR A N 1
ATOM 1187 C CA . THR A 1 160 ? 7.515 -8.657 -12.513 1.00 93.62 160 THR A CA 1
ATOM 1188 C C . THR A 1 160 ? 6.293 -9.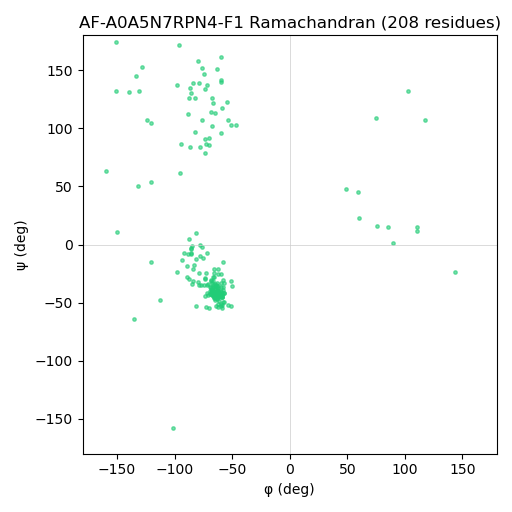039 -11.666 1.00 93.62 160 THR A C 1
ATOM 1190 O O . THR A 1 160 ? 5.368 -8.251 -11.518 1.00 93.62 160 THR A O 1
ATOM 1193 N N . TRP A 1 161 ? 6.294 -10.211 -11.023 1.00 95.00 161 TRP A N 1
ATOM 1194 C CA . TRP A 1 161 ? 5.143 -10.718 -10.246 1.00 95.00 161 TRP A CA 1
ATOM 1195 C C . TRP A 1 161 ? 4.559 -9.734 -9.220 1.00 95.00 161 TRP A C 1
ATOM 1197 O O . TRP A 1 161 ? 3.358 -9.474 -9.208 1.00 95.00 161 TRP A O 1
ATOM 1207 N N . VAL A 1 162 ? 5.413 -9.195 -8.346 1.00 96.69 162 VAL A N 1
ATOM 1208 C CA . VAL A 1 162 ? 4.981 -8.315 -7.248 1.00 96.69 162 VAL A CA 1
ATOM 1209 C C . VAL A 1 162 ? 4.582 -6.943 -7.780 1.00 96.69 162 VAL A C 1
ATOM 1211 O O . VAL A 1 162 ? 3.529 -6.420 -7.424 1.00 96.69 162 VAL A O 1
ATOM 1214 N N . LEU A 1 163 ? 5.394 -6.393 -8.683 1.00 96.19 163 LEU A N 1
ATOM 1215 C CA . LEU A 1 163 ? 5.138 -5.101 -9.306 1.00 96.19 163 LEU A CA 1
ATOM 1216 C C . LEU A 1 163 ? 3.811 -5.095 -10.066 1.00 96.19 163 LEU A C 1
ATOM 1218 O O . LEU A 1 163 ? 3.044 -4.150 -9.920 1.00 96.19 163 LEU A O 1
ATOM 1222 N N . ASP A 1 164 ? 3.505 -6.142 -10.833 1.00 96.38 164 ASP A N 1
ATOM 1223 C CA . ASP A 1 164 ? 2.254 -6.218 -11.591 1.00 96.38 164 ASP A CA 1
ATOM 1224 C C . ASP A 1 164 ? 1.025 -6.282 -10.666 1.00 96.38 164 ASP A C 1
ATOM 1226 O O . ASP A 1 164 ? 0.000 -5.651 -10.949 1.00 96.38 164 ASP A O 1
ATOM 1230 N N . GLY A 1 165 ? 1.140 -6.964 -9.521 1.00 97.38 165 GLY A N 1
ATOM 1231 C CA . GLY A 1 165 ? 0.118 -6.962 -8.472 1.00 97.38 165 GLY A CA 1
ATOM 1232 C C . GLY A 1 165 ? -0.085 -5.574 -7.859 1.00 97.38 165 GLY A C 1
ATOM 1233 O O . GLY A 1 165 ? -1.199 -5.043 -7.874 1.00 97.38 165 GLY A O 1
ATOM 1234 N N . THR A 1 166 ? 0.997 -4.940 -7.398 1.00 97.88 166 THR A N 1
ATOM 1235 C CA . THR A 1 166 ? 0.962 -3.583 -6.826 1.00 97.88 166 THR A CA 1
ATOM 1236 C C . THR A 1 166 ? 0.411 -2.571 -7.831 1.00 97.88 166 THR A C 1
ATOM 1238 O O . THR A 1 166 ? -0.471 -1.777 -7.511 1.00 97.88 166 THR A O 1
ATOM 1241 N N . ARG A 1 167 ? 0.861 -2.629 -9.086 1.00 97.31 167 ARG A N 1
ATOM 1242 C CA . ARG A 1 167 ? 0.382 -1.779 -10.181 1.00 97.31 167 ARG A CA 1
ATOM 1243 C C . ARG A 1 167 ? -1.114 -1.947 -10.418 1.00 97.31 167 ARG A C 1
ATOM 1245 O O . ARG A 1 167 ? -1.814 -0.954 -10.594 1.00 97.31 167 ARG A O 1
ATOM 1252 N N . SER A 1 168 ? -1.622 -3.177 -10.395 1.00 97.88 168 SER A N 1
ATOM 1253 C CA . SER A 1 168 ? -3.055 -3.450 -10.567 1.00 97.88 168 SER A CA 1
ATOM 1254 C C . SER A 1 168 ? -3.896 -2.834 -9.447 1.00 97.88 168 SER A C 1
ATOM 1256 O O . SER A 1 168 ? -4.931 -2.229 -9.720 1.00 97.88 168 SER A O 1
ATOM 1258 N N . LEU A 1 169 ? -3.419 -2.904 -8.203 1.00 98.00 169 LEU A N 1
ATOM 1259 C CA . LEU A 1 169 ? -4.070 -2.266 -7.059 1.00 98.00 169 LEU A CA 1
ATOM 1260 C C . LEU A 1 169 ? -4.114 -0.735 -7.197 1.00 98.00 169 LEU A C 1
ATOM 1262 O O . LEU A 1 169 ? -5.165 -0.122 -7.011 1.00 98.00 169 LEU A O 1
ATOM 1266 N N . TYR A 1 170 ? -2.997 -0.107 -7.568 1.00 98.06 170 TYR A N 1
ATOM 1267 C CA . TYR A 1 170 ? -2.948 1.347 -7.759 1.00 98.06 170 TYR A CA 1
ATOM 1268 C C . TYR A 1 170 ? -3.803 1.807 -8.949 1.00 98.06 170 TYR A C 1
ATOM 1270 O O . TYR A 1 170 ? -4.456 2.848 -8.870 1.00 98.06 170 TYR A O 1
ATOM 1278 N N . ARG A 1 171 ? -3.878 1.011 -10.024 1.00 98.19 171 ARG A N 1
ATOM 1279 C CA . ARG A 1 171 ? -4.810 1.241 -11.142 1.00 98.19 171 ARG A CA 1
ATOM 1280 C C . ARG A 1 171 ? -6.261 1.176 -10.710 1.00 98.19 171 ARG A C 1
ATOM 1282 O O . ARG A 1 171 ? -7.042 2.019 -11.139 1.00 98.19 171 ARG A O 1
ATOM 1289 N N . LEU A 1 172 ? -6.618 0.206 -9.871 1.00 97.94 172 LEU A N 1
ATOM 1290 C CA . LEU A 1 172 ? -7.965 0.099 -9.320 1.00 97.94 172 LEU A CA 1
ATOM 1291 C C . LEU A 1 172 ? -8.323 1.361 -8.527 1.00 97.94 172 LEU A C 1
ATOM 1293 O O . LEU A 1 172 ? -9.344 1.983 -8.806 1.00 97.94 172 LEU A O 1
ATOM 1297 N N . ALA A 1 173 ? -7.462 1.781 -7.598 1.00 97.31 173 ALA A N 1
ATOM 1298 C CA . ALA A 1 173 ? -7.695 2.984 -6.802 1.00 97.31 173 ALA A CA 1
ATOM 1299 C C . ALA A 1 173 ? -7.820 4.244 -7.682 1.00 97.31 173 ALA A C 1
ATOM 1301 O O . ALA A 1 173 ? -8.755 5.031 -7.520 1.00 97.31 173 ALA A O 1
ATOM 1302 N N . ALA A 1 174 ? -6.939 4.400 -8.677 1.00 96.94 174 ALA A N 1
ATOM 1303 C CA . ALA A 1 174 ? -7.010 5.500 -9.636 1.00 96.94 174 ALA A CA 1
ATOM 1304 C C . ALA A 1 174 ? -8.301 5.469 -10.478 1.00 96.94 174 ALA A C 1
ATOM 1306 O O . ALA A 1 174 ? -8.941 6.507 -10.650 1.00 96.94 174 ALA A O 1
ATOM 1307 N N . GLY A 1 175 ? -8.714 4.289 -10.952 1.00 97.44 175 GLY A N 1
ATOM 1308 C CA . GLY A 1 175 ? -9.941 4.085 -11.729 1.00 97.44 175 GLY A CA 1
ATOM 1309 C C . GLY A 1 175 ? -11.226 4.354 -10.942 1.00 97.44 175 GLY A C 1
ATOM 1310 O O . GLY A 1 175 ? -12.235 4.731 -11.530 1.00 97.44 175 GLY A O 1
ATOM 1311 N N . LEU A 1 176 ? -11.177 4.245 -9.612 1.00 96.75 176 LEU A N 1
ATOM 1312 C CA . LEU A 1 176 ? -12.253 4.643 -8.699 1.00 96.75 176 LEU A CA 1
ATOM 1313 C C . LEU A 1 176 ? -12.268 6.157 -8.399 1.00 96.75 176 LEU A C 1
ATOM 1315 O O . LEU A 1 176 ? -12.986 6.599 -7.507 1.00 96.75 176 LEU A O 1
ATOM 1319 N N . GLY A 1 177 ? -11.474 6.960 -9.115 1.00 95.81 177 GLY A N 1
ATOM 1320 C CA . GLY A 1 177 ? -11.370 8.410 -8.924 1.00 95.81 177 GLY A CA 1
ATOM 1321 C C . GLY A 1 177 ? -10.305 8.842 -7.911 1.00 95.81 177 GLY A C 1
ATOM 1322 O O . GLY A 1 177 ? -10.110 10.038 -7.707 1.00 95.81 177 GLY A O 1
ATOM 1323 N N . GLY A 1 178 ? -9.564 7.899 -7.322 1.00 96.69 178 GLY A N 1
ATOM 1324 C CA . GLY A 1 178 ? -8.534 8.168 -6.315 1.00 96.69 178 GLY A CA 1
ATOM 1325 C C . GLY A 1 178 ? -7.222 8.726 -6.852 1.00 96.69 178 GLY A C 1
ATOM 1326 O O . GLY A 1 178 ? -6.313 8.992 -6.078 1.00 96.69 178 GLY A O 1
ATOM 1327 N N . GLY A 1 179 ? -7.062 8.898 -8.166 1.00 96.81 179 GLY A N 1
ATOM 1328 C CA . GLY A 1 179 ? -5.759 9.240 -8.755 1.00 96.81 179 GLY A CA 1
ATOM 1329 C C . GLY A 1 179 ? -5.133 10.529 -8.200 1.00 96.81 179 GLY A C 1
ATOM 1330 O O . GLY A 1 179 ? -3.912 10.612 -8.068 1.00 96.81 179 GLY A O 1
ATOM 1331 N N . GLY A 1 180 ? -5.959 11.518 -7.843 1.00 97.75 180 GLY A N 1
ATOM 1332 C CA . GLY A 1 180 ? -5.517 12.776 -7.230 1.00 97.75 180 GLY A CA 1
ATOM 1333 C C . GLY A 1 180 ? -5.368 12.731 -5.705 1.00 97.75 180 GLY A C 1
ATOM 1334 O O . GLY A 1 180 ? -4.866 13.688 -5.122 1.00 97.75 180 GLY A O 1
ATOM 1335 N N . GLU A 1 181 ? -5.798 11.651 -5.055 1.00 97.94 181 GLU A N 1
ATOM 1336 C CA . GLU A 1 181 ? -5.717 11.492 -3.606 1.00 97.94 181 GLU A CA 1
ATOM 1337 C C . GLU A 1 181 ? -4.290 11.167 -3.152 1.00 97.94 181 GLU A C 1
ATOM 1339 O O . GLU A 1 181 ? -3.516 10.551 -3.890 1.00 97.94 181 GLU A O 1
ATOM 1344 N N . ASP A 1 182 ? -3.941 11.553 -1.921 1.00 97.94 182 ASP A N 1
ATOM 1345 C CA . ASP A 1 182 ? -2.67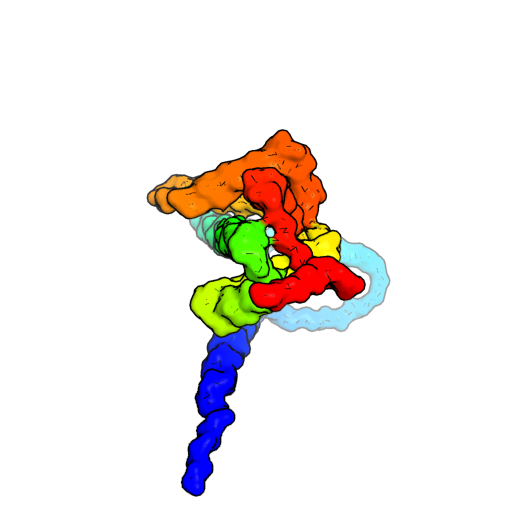1 11.167 -1.303 1.00 97.94 182 ASP A CA 1
ATOM 1346 C C . ASP A 1 182 ? -2.549 9.640 -1.200 1.00 97.94 182 ASP A C 1
ATOM 1348 O O . ASP A 1 182 ? -3.510 8.947 -0.880 1.00 97.94 182 ASP A O 1
ATOM 1352 N N . MET A 1 183 ? -1.357 9.095 -1.430 1.00 95.81 183 MET A N 1
ATOM 1353 C CA . MET A 1 183 ? -1.132 7.653 -1.471 1.00 95.81 183 MET A CA 1
ATOM 1354 C C . MET A 1 183 ? -1.436 6.959 -0.146 1.00 95.81 183 MET A C 1
ATOM 1356 O O . MET A 1 183 ? -1.790 5.784 -0.155 1.00 95.81 183 MET A O 1
ATOM 1360 N N . SER A 1 184 ? -1.364 7.664 0.989 1.00 97.50 184 SER A N 1
ATOM 1361 C CA . SER A 1 184 ? -1.799 7.114 2.279 1.00 97.50 184 SER A CA 1
ATOM 1362 C C . SER A 1 184 ? -3.294 6.770 2.300 1.00 97.50 184 SER A C 1
ATOM 1364 O O . SER A 1 184 ? -3.712 5.908 3.074 1.00 97.50 184 SER A O 1
ATOM 1366 N N . ARG A 1 185 ? -4.097 7.360 1.402 1.00 98.12 185 ARG A N 1
ATOM 1367 C CA . ARG A 1 185 ? -5.512 7.016 1.210 1.00 98.12 185 ARG A CA 1
ATOM 1368 C C . ARG A 1 185 ? -5.719 5.665 0.549 1.00 98.12 185 ARG A C 1
ATOM 1370 O O . ARG A 1 185 ? -6.838 5.175 0.580 1.00 98.12 185 ARG A O 1
ATOM 1377 N N . LEU A 1 186 ? -4.664 4.991 0.079 1.00 98.19 186 LEU A N 1
ATOM 1378 C CA . LEU A 1 186 ? -4.752 3.580 -0.304 1.00 98.19 186 LEU A CA 1
ATOM 1379 C C . LEU A 1 186 ? -5.402 2.731 0.803 1.00 98.19 186 LEU A C 1
ATOM 1381 O O . LEU A 1 186 ? -6.178 1.825 0.511 1.00 98.19 186 LEU A O 1
ATOM 1385 N N . ALA A 1 187 ? -5.138 3.065 2.071 1.00 97.69 187 ALA A N 1
ATOM 1386 C CA . ALA A 1 187 ? -5.730 2.384 3.215 1.00 97.69 187 ALA A CA 1
ATOM 1387 C C . ALA A 1 187 ? -7.267 2.418 3.204 1.00 97.69 187 ALA A C 1
ATOM 1389 O O . ALA A 1 187 ? -7.882 1.420 3.560 1.00 97.69 187 ALA A O 1
ATOM 1390 N N . THR A 1 188 ? -7.897 3.507 2.751 1.00 98.00 188 THR A N 1
ATOM 1391 C CA . THR A 1 188 ? -9.363 3.657 2.801 1.00 98.00 188 THR A CA 1
ATOM 1392 C C . THR A 1 188 ? -10.083 2.671 1.883 1.00 98.00 188 THR A C 1
ATOM 1394 O O . THR A 1 188 ? -11.189 2.236 2.196 1.00 98.00 188 THR A O 1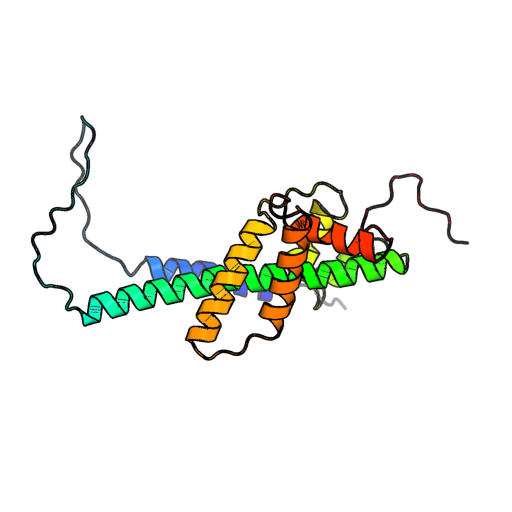
ATOM 1397 N N . TYR A 1 189 ? -9.441 2.246 0.791 1.00 98.00 189 TYR A N 1
ATOM 1398 C CA . TYR A 1 189 ? -9.955 1.192 -0.085 1.00 98.00 189 TYR A CA 1
ATOM 1399 C C . TYR A 1 189 ? -9.993 -0.156 0.639 1.00 98.00 189 TYR A C 1
ATOM 1401 O O . TYR A 1 189 ? -11.022 -0.831 0.628 1.00 98.00 189 TYR A O 1
ATOM 1409 N N . TYR A 1 190 ? -8.912 -0.510 1.342 1.00 98.00 190 TYR A N 1
ATOM 1410 C CA . TYR A 1 190 ? -8.883 -1.706 2.184 1.00 98.00 190 TYR A CA 1
ATOM 1411 C C . TYR A 1 190 ? -9.906 -1.623 3.323 1.00 98.00 190 TYR A C 1
ATOM 1413 O O . TYR A 1 190 ? -10.615 -2.596 3.573 1.00 98.00 190 TYR A O 1
ATOM 1421 N N . GLU A 1 191 ? -10.023 -0.467 3.985 1.00 97.88 191 GLU A N 1
ATOM 1422 C CA . GLU A 1 191 ? -11.009 -0.239 5.048 1.00 97.88 191 GLU A CA 1
ATOM 1423 C C . GLU A 1 191 ? -12.441 -0.445 4.542 1.00 97.88 191 GLU A C 1
ATOM 1425 O O . GLU A 1 191 ? -13.242 -1.111 5.203 1.00 97.88 191 GLU A O 1
ATOM 1430 N N . ALA A 1 192 ? -12.751 0.073 3.349 1.00 97.44 192 ALA A N 1
ATOM 1431 C CA . ALA A 1 192 ? -14.054 -0.075 2.713 1.00 97.44 192 ALA A CA 1
ATOM 1432 C C . ALA A 1 192 ? -14.362 -1.538 2.361 1.00 97.44 192 ALA A C 1
ATOM 1434 O O . ALA A 1 192 ? -15.464 -2.010 2.637 1.00 97.44 192 ALA A O 1
ATOM 1435 N N . TRP A 1 193 ? -13.399 -2.278 1.799 1.00 96.81 193 TRP A N 1
ATOM 1436 C CA . TRP A 1 193 ? -13.587 -3.696 1.469 1.00 96.81 193 TRP A CA 1
ATOM 1437 C C . TRP A 1 193 ? -13.718 -4.579 2.710 1.00 96.81 193 TRP A C 1
ATOM 1439 O O . TRP A 1 193 ? -14.501 -5.528 2.715 1.00 96.81 193 TRP A O 1
ATOM 1449 N N . ALA A 1 194 ? -12.973 -4.271 3.771 1.00 96.94 194 ALA A N 1
ATOM 1450 C CA . ALA A 1 194 ? -13.002 -5.043 5.004 1.00 96.94 194 ALA A CA 1
ATOM 1451 C C . ALA A 1 194 ? -14.143 -4.637 5.945 1.00 96.94 194 ALA A C 1
ATOM 1453 O O . ALA A 1 194 ? -14.501 -5.413 6.835 1.00 96.94 194 ALA A O 1
ATOM 1454 N N . GLY A 1 195 ? -14.699 -3.431 5.811 1.00 96.44 195 GLY A N 1
ATOM 1455 C CA . GLY A 1 195 ? -15.616 -2.848 6.791 1.00 96.44 195 GLY A CA 1
ATOM 1456 C C . GLY A 1 195 ? -14.965 -2.716 8.172 1.00 96.44 195 GLY A C 1
ATOM 1457 O O . GLY A 1 195 ? -15.547 -3.159 9.167 1.00 96.44 195 GLY A O 1
ATOM 1458 N N . ALA A 1 196 ? -13.726 -2.221 8.219 1.00 96.06 196 ALA A N 1
ATOM 1459 C CA . ALA A 1 196 ? -12.980 -1.927 9.443 1.00 96.06 196 ALA A CA 1
ATOM 1460 C C . ALA A 1 196 ? -11.995 -0.784 9.196 1.00 96.06 196 ALA A C 1
ATOM 1462 O O . ALA A 1 196 ? -11.250 -0.821 8.223 1.00 96.06 196 ALA A O 1
ATOM 1463 N N . GLU A 1 197 ? -11.976 0.203 10.090 1.00 95.81 197 GLU A N 1
ATOM 1464 C CA . GLU A 1 197 ? -11.090 1.362 9.980 1.00 95.81 197 GLU A CA 1
ATOM 1465 C C . GLU A 1 197 ? -9.835 1.204 10.836 1.00 95.81 197 GLU A C 1
ATOM 1467 O O . GLU A 1 197 ? -9.900 0.833 12.010 1.00 95.81 197 GLU A O 1
ATOM 1472 N N . VAL A 1 198 ? -8.693 1.573 10.262 1.00 94.31 198 VAL A N 1
ATOM 1473 C CA . VAL A 1 198 ? -7.423 1.714 10.968 1.00 94.31 198 VAL A CA 1
ATOM 1474 C C . VAL A 1 198 ? -7.390 3.127 11.539 1.00 94.31 198 VAL A C 1
ATOM 1476 O O . VAL A 1 198 ? -6.860 4.056 10.932 1.00 94.31 198 VAL A O 1
ATOM 1479 N N . ARG A 1 199 ? -7.998 3.306 12.712 1.00 93.19 199 ARG A N 1
ATOM 1480 C CA . ARG A 1 199 ? -8.041 4.593 13.418 1.00 93.19 199 ARG A CA 1
ATOM 1481 C C . ARG A 1 199 ? -7.707 4.434 14.890 1.00 93.19 199 ARG A C 1
ATOM 1483 O O . ARG A 1 199 ? -8.097 3.448 15.513 1.00 93.19 199 ARG A O 1
ATOM 1490 N N . ILE A 1 200 ? -7.025 5.425 15.454 1.00 87.00 200 ILE A N 1
ATOM 1491 C CA . ILE A 1 200 ? -6.894 5.521 16.909 1.00 87.00 200 ILE A CA 1
ATOM 1492 C C . ILE A 1 200 ? -8.296 5.823 17.469 1.00 87.00 200 ILE A C 1
ATOM 1494 O O . ILE A 1 200 ? -8.934 6.773 17.000 1.00 87.00 200 ILE A O 1
ATOM 1498 N N . PRO A 1 201 ? -8.815 5.036 18.429 1.00 75.38 201 PRO A N 1
ATOM 1499 C CA . PRO A 1 201 ? -10.110 5.313 19.039 1.00 75.38 201 PRO A CA 1
ATOM 1500 C C . PRO A 1 201 ? -10.117 6.692 19.706 1.00 75.38 201 PRO A C 1
ATOM 1502 O O . PRO A 1 201 ? -9.153 7.070 20.376 1.00 75.38 201 PRO A O 1
ATOM 1505 N N . ALA A 1 202 ? -11.217 7.435 19.570 1.00 67.94 202 ALA A N 1
ATOM 1506 C CA . ALA A 1 202 ? -11.389 8.668 20.330 1.00 67.94 202 ALA A CA 1
ATOM 1507 C C . ALA A 1 202 ? -11.429 8.351 21.842 1.00 67.94 202 ALA A C 1
ATOM 1509 O O . ALA A 1 202 ? -11.886 7.263 22.221 1.00 67.94 202 ALA A O 1
ATOM 1510 N N . PRO A 1 203 ? -11.000 9.275 22.724 1.00 52.09 203 PRO A N 1
ATOM 1511 C CA . PRO A 1 203 ? -11.150 9.110 24.168 1.00 52.09 203 PRO A CA 1
ATOM 1512 C C . PRO A 1 203 ? -12.644 8.975 24.523 1.00 52.09 203 PRO A C 1
ATOM 1514 O O . PRO A 1 203 ? -13.360 9.967 24.601 1.00 52.09 203 PRO A O 1
ATOM 1517 N N . GLY A 1 204 ? -13.135 7.739 24.660 1.00 57.97 204 GLY A N 1
ATOM 1518 C CA . GLY A 1 204 ? -14.555 7.423 24.882 1.00 57.97 204 GLY A CA 1
ATOM 1519 C C . GLY A 1 204 ? -15.052 6.151 24.181 1.00 57.97 204 GLY A C 1
ATOM 1520 O O . GLY A 1 204 ? -15.986 5.522 24.667 1.00 57.97 204 GLY A O 1
ATOM 1521 N N . ASP A 1 205 ? -14.386 5.717 23.105 1.00 61.03 205 ASP A N 1
ATOM 1522 C CA . ASP A 1 205 ? -14.780 4.531 22.318 1.00 61.03 205 ASP A CA 1
ATOM 1523 C C . ASP A 1 205 ? -14.223 3.205 22.882 1.00 61.03 205 ASP A C 1
ATOM 1525 O O . ASP A 1 205 ? -14.544 2.123 22.382 1.00 61.03 205 ASP A O 1
ATOM 1529 N N . GLN A 1 206 ? -13.402 3.257 23.939 1.00 53.97 206 GLN A N 1
ATOM 1530 C CA . GLN A 1 206 ? -12.886 2.064 24.613 1.00 53.97 206 GLN A CA 1
ATOM 1531 C C . GLN A 1 206 ? -14.006 1.392 25.415 1.00 53.97 206 GLN A C 1
ATOM 1533 O O . GLN A 1 206 ? -14.190 1.641 26.607 1.00 53.97 206 GLN A O 1
ATOM 1538 N N . LYS A 1 207 ? -14.774 0.517 24.761 1.00 50.78 207 LYS A N 1
ATOM 1539 C CA . LYS A 1 207 ? -15.638 -0.422 25.477 1.00 50.78 207 LYS A CA 1
ATOM 1540 C C . LYS A 1 207 ? -14.759 -1.280 26.382 1.00 50.78 207 LYS A C 1
ATOM 1542 O O . LYS A 1 207 ? -13.895 -2.006 25.900 1.00 50.78 207 LYS A O 1
ATOM 1547 N N . GLN A 1 208 ? -15.002 -1.168 27.688 1.00 41.97 208 GLN A N 1
ATOM 1548 C CA . GLN A 1 208 ? -14.445 -2.029 28.726 1.00 41.97 208 GLN A CA 1
ATOM 1549 C C . GLN A 1 208 ? -14.689 -3.492 28.336 1.00 41.97 208 GLN A C 1
ATOM 1551 O O . GLN A 1 208 ? -15.812 -3.990 28.429 1.00 41.97 208 GLN A O 1
ATOM 1556 N N . GL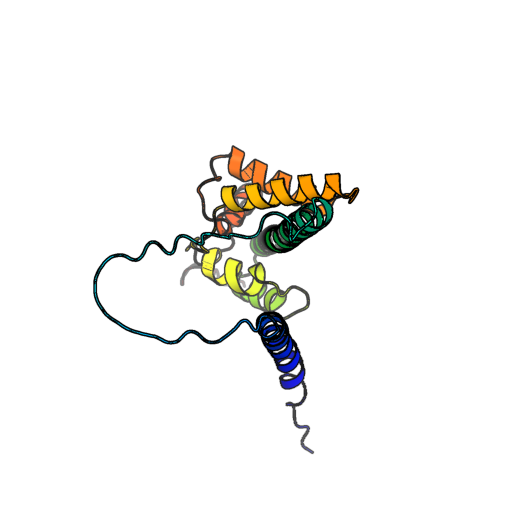Y A 1 209 ? -13.643 -4.153 27.842 1.00 42.34 209 GLY A N 1
ATOM 1557 C CA . GLY A 1 209 ? -13.617 -5.599 27.682 1.00 42.34 209 GLY A CA 1
ATOM 1558 C C . GLY A 1 209 ? -13.591 -6.223 29.070 1.00 42.34 209 GLY A C 1
ATOM 1559 O O . GLY A 1 209 ? -12.656 -5.988 29.833 1.00 42.34 209 GLY A O 1
ATOM 1560 N N . LYS A 1 210 ? -14.669 -6.929 29.397 1.00 32.31 210 LYS A N 1
ATOM 1561 C CA . LYS A 1 210 ? -14.840 -7.736 30.602 1.00 32.31 210 LYS A CA 1
ATOM 1562 C C . LYS A 1 210 ? -14.239 -9.122 30.392 1.00 32.31 210 LYS A C 1
ATOM 1564 O O . LY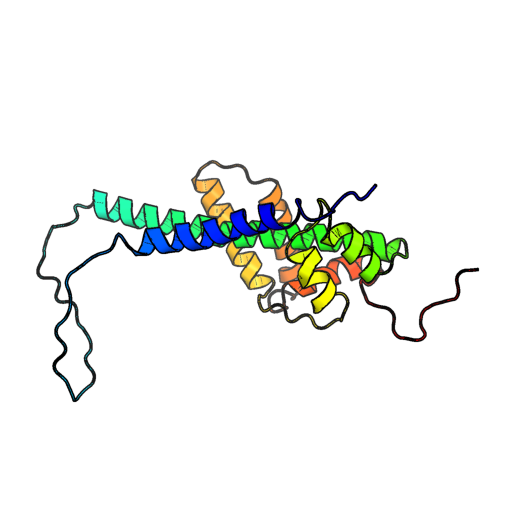S A 1 210 ? -14.332 -9.607 29.243 1.00 32.31 210 LYS A O 1
#

Secondary structure (DSSP, 8-state):
------SSSHHHHHHHHHHHHHHHHHTTT---PPPPP----S----------TTSS-HHHHHHHHHHHHHHHHHHHHHHHHHHHHHHHHHHHHHHHHHTT--HHHHHHHHHHSTT--HIIIIIIIIIITTT----S-BHHHHHHHHHHHHHHHHHTT---HHHHHHHHHHHHHHHTTGGGSBGGGHHHHHHHHHT----PPPTT------

Solvent-accessible surface area (backbone atoms only — not comparable to full-atom values): 12372 Å² total; per-residue (Å²): 138,87,80,88,87,71,82,72,66,69,60,61,57,53,58,57,55,49,54,60,54,54,58,59,49,70,64,64,78,73,80,75,84,87,83,82,89,80,84,87,86,77,91,77,78,82,73,82,80,76,92,60,94,72,85,63,53,75,64,53,53,50,53,51,51,52,51,51,54,54,52,52,45,57,57,28,44,52,51,40,56,50,52,43,49,35,53,55,40,36,53,53,45,30,53,37,27,64,71,70,47,54,51,68,60,49,34,55,57,33,33,70,46,97,57,48,42,72,30,38,62,39,43,42,63,64,18,38,28,67,67,61,44,71,83,81,49,31,32,38,60,54,35,52,32,34,52,51,39,52,54,51,34,48,75,72,71,48,84,56,74,66,58,55,52,44,42,50,54,38,48,51,44,31,75,73,70,36,26,81,37,32,42,52,48,58,41,54,57,52,20,64,75,68,73,25,68,52,45,63,74,59,98,81,66,75,73,83,82,126

Sequence (210 aa):
MGLDGDAGVGAVDRHFHLHRAQVARLDRDADAPRQRQVGVGGLAVVRFDFQGEGLFGPRALQEQAAAGQRRDLVVHDLAHVSATLLAAACEAFVAGAKAGLDPITMTRILGIETGRNFASSRVLPEQVATRTFAYGKSLGAALNDLDFVADEARRLGVTTWVLDGTRSLYRLAAGLGGGGEDMSRLATYYEAWAGAEVRIPAPGDQKQGK

Mean predicted aligned error: 14.85 Å

pLDDT: mean 74.47, std 25.03, range [30.61, 98.19]

Radius of gyration: 24.26 Å; Cα contacts (8 Å, |Δi|>4): 194; chains: 1; bounding box: 54×55×72 Å

Foldseek 3Di:
DDDDPDPPPVPVVVVVVVVVVVVVVVVVVPDDDDDDDDDDDDDDPPDPPPPDPDPADPVNVVVVVVVVLVVLLVVLVVLLVVLLLLLVLLLVLQVCQLVVDALVVVLVVLCPDPNNDCNSPPLLVPPFQAVPQPPPAFLLNSLVSLVSNVVVCVVVVHDDVSSVVSSVLSVVCVVVVRRGGRSSCSSVVVCVVSVGGNYHDDPPPPDPDD